Protein AF-A0A1M6QLM3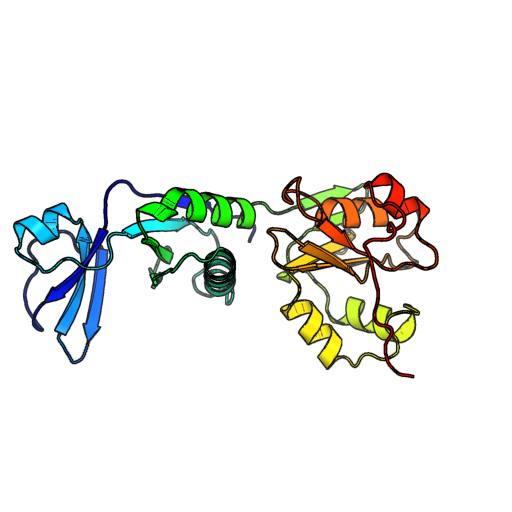-F1 (afdb_monomer)

Secondary structure (DSSP, 8-state):
-TT-EEEEPSS-EEEEEE-TT----S--SEEEE-SS-EEEEEEHHHHHHTT---EEEEEEEEEE-SS-TT-TTHHHHHHHHHHHTT---EEEE-SS-EEEEEEGGGHHHHHHHHHHHH---EEEETTEEEE--GGG--HHHHHHIIIII-TTTTT--HHHHHHHHHH-SEEEEEEETTT--EEEEEEEEE-SSSEEEEEEEEE-GGGTTSSHHHHHHHHHHTT--TT-EEE---SS-HHHHGGGT-----TT----PPP-

InterPro domains:
  IPR000182 GNAT domain [PF13508] (177-248)
  IPR000182 GNAT domain [PS51186] (128-260)
  IPR016181 Acyl-CoA N-acyltransferase [SSF55729] (138-250)
  IPR018717 Domain of unknown function DUF2241 [PF10000] (2-58)
  IPR027795 CASTOR, ACT domain [PF13840] (70-115)
  IPR045865 ACT-like domain [SSF55021] (2-53)
  IPR045865 ACT-like domain [SSF55021] (59-118)

Mean predicted aligned error: 8.31 Å

Solvent-accessible surface area (backbone atoms only — not comparable to full-atom values): 15342 Å² total; per-residue (Å²): 110,91,48,49,44,74,42,82,49,88,68,52,30,21,41,30,73,42,60,74,91,63,86,71,100,57,78,67,78,46,74,48,85,51,97,91,22,27,39,35,29,28,42,47,70,52,33,58,74,70,70,44,70,72,37,71,61,12,24,43,31,37,40,46,47,89,69,64,100,76,64,89,52,58,66,62,51,51,53,50,53,35,47,71,70,74,40,67,71,51,76,45,86,46,98,82,39,39,35,35,36,29,49,43,93,45,41,69,59,50,51,51,54,48,53,56,69,27,61,69,52,71,47,80,57,86,71,27,35,36,35,44,58,68,90,71,59,57,64,62,64,54,44,53,42,30,57,71,72,38,87,92,28,59,90,55,52,68,68,53,52,56,49,50,62,73,63,34,63,42,45,23,37,28,24,35,66,88,78,63,48,77,42,28,37,28,36,29,42,47,72,83,63,51,42,35,38,53,42,78,71,48,59,41,82,96,52,57,92,72,55,53,70,58,55,36,52,49,54,67,55,57,94,55,53,93,78,40,45,77,45,73,82,76,94,82,52,63,79,63,44,45,77,74,72,52,70,83,80,58,95,87,65,83,82,85,76,81,87,129

Foldseek 3Di:
DQAFDKDWDDAWKFKFFDAPPDDQPFDFPDWDQDPVGIITIHGPVSCVVVVTDTHQTWIKIKGQDPDAPPPPDPVVVLCVLCVLVVWDWDWDDDRRIIMITTRHVCSVVSNVSSVLVNDWPWDDQPQKIKTFDLVLDDLVVLCCCLCPPDPNRVVDDSVRSVVCSVQFPTKMFMAGPVPRHTFWIWTWHDSLAAEIETDSGDGHPVCPPSCVSLVRVCNRCPPGDPNHDYDYDDDPCPVSVVVVVDDPDDPVDDDDDDDD

Radius of gyration: 22.9 Å; Cα contacts (8 Å, |Δi|>4): 435; chains: 1; bounding box: 46×42×68 Å

Organism: Pseudonocardia thermophila (NCBI:txid1848)

Nearest PDB structures (foldseek):
  1zvp-assembly1_A  TM=9.077E-01  e=5.912E-11  Vibrio cholerae
  1zvp-assembly2_B  TM=8.893E-01  e=3.736E-11  Vibrio cholerae
  1zvp-assembly2_C  TM=8.903E-01  e=7.023E-11  Vibrio cholerae
  1zvp-assembly1_D  TM=9.129E-01  e=3.306E-10  Vibrio cholerae
  6k5m-assembly1_A  TM=7.987E-01  e=1.152E-07  Oryza sativa Japonica Group

pLDDT: mean 90.02, std 10.74, range [45.59, 98.62]

Sequence (260 aa):
MRDLQPCLHDGVHVFATVPPGTTVDAPVIASVEEAEGRTVVLREEDARRLGLAAQYPSARITLQATTALTDVGILARVTTALARAGISVNPVAGVHHDHLFVPHAQAGDAMRVLTALSRRYLVRHGDYEVDDDPGRVDHDVVWDFLSTEAYWGRTRTRADVEAQLRGAWRVVGAYRRDTGAMVGFARAVGDGVNFAYLADVFVLPSARGAGLGKALVAGILDGSPVHMRWTLFTDDAHGLYRRFGFVEPDHTAMVRPPHS

Structure (mmCIF, N/CA/C/O backbone):
data_AF-A0A1M6QLM3-F1
#
_entry.id   AF-A0A1M6QLM3-F1
#
loop_
_atom_site.group_PDB
_atom_site.id
_atom_site.type_symbol
_atom_site.label_atom_id
_atom_site.label_alt_id
_atom_site.label_comp_id
_atom_site.label_asym_id
_atom_site.label_entity_id
_atom_site.label_seq_id
_atom_site.pdbx_PDB_ins_code
_atom_site.Cartn_x
_atom_site.Cartn_y
_atom_site.Cartn_z
_atom_site.occupancy
_atom_site.B_iso_or_equiv
_atom_site.auth_seq_id
_atom_site.auth_comp_id
_atom_site.auth_asym_id
_atom_site.auth_atom_id
_atom_site.pdbx_PDB_model_num
ATOM 1 N N . MET A 1 1 ? 5.595 -7.832 4.056 1.00 49.00 1 MET A N 1
ATOM 2 C CA . MET A 1 1 ? 4.135 -7.985 3.802 1.00 49.00 1 MET A CA 1
ATOM 3 C C . MET A 1 1 ? 3.726 -9.412 3.396 1.00 49.00 1 MET A C 1
ATOM 5 O O . MET A 1 1 ? 2.652 -9.592 2.846 1.00 49.00 1 MET A O 1
ATOM 9 N N . ARG A 1 2 ? 4.544 -10.449 3.635 1.00 47.66 2 ARG A N 1
ATOM 10 C CA . ARG A 1 2 ? 4.211 -11.815 3.187 1.00 47.66 2 ARG A CA 1
ATOM 11 C C . ARG A 1 2 ? 3.036 -12.443 3.958 1.00 47.66 2 ARG A C 1
ATOM 13 O O . ARG A 1 2 ? 2.442 -13.372 3.435 1.00 47.66 2 ARG A O 1
ATOM 20 N N . ASP A 1 3 ? 2.656 -11.874 5.109 1.00 56.53 3 ASP A N 1
ATOM 21 C CA . ASP A 1 3 ? 1.811 -12.570 6.087 1.00 56.53 3 ASP A CA 1
ATOM 22 C C . ASP A 1 3 ? 0.811 -11.662 6.831 1.00 56.53 3 ASP A C 1
ATOM 24 O O . ASP A 1 3 ? 0.506 -11.923 7.987 1.00 56.53 3 ASP A O 1
ATOM 28 N N . LEU A 1 4 ? 0.317 -10.567 6.230 1.00 71.25 4 LEU A N 1
ATOM 29 C CA . LEU A 1 4 ? -0.734 -9.768 6.884 1.00 71.25 4 LEU A CA 1
ATOM 30 C C . LEU A 1 4 ? -2.062 -10.538 6.828 1.00 71.25 4 LEU A C 1
ATOM 32 O O . LEU A 1 4 ? -2.729 -10.538 5.800 1.00 71.25 4 LEU A O 1
ATOM 36 N N . GLN A 1 5 ? -2.468 -11.180 7.916 1.00 81.81 5 GLN A N 1
ATOM 37 C CA . GLN A 1 5 ? -3.751 -11.877 7.999 1.00 81.81 5 GLN A CA 1
ATOM 38 C C . GLN A 1 5 ? -4.718 -11.054 8.858 1.00 81.81 5 GLN A C 1
ATOM 40 O O . GLN A 1 5 ? -4.637 -11.087 10.089 1.00 81.81 5 GLN A O 1
ATOM 45 N N . PRO A 1 6 ? -5.611 -10.255 8.241 1.00 90.31 6 PRO A N 1
ATOM 46 C CA . PRO A 1 6 ? -6.641 -9.566 8.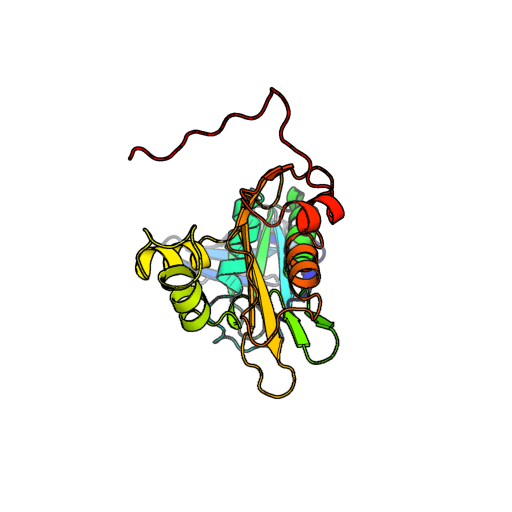997 1.00 90.31 6 PRO A CA 1
ATOM 47 C C . PRO A 1 6 ? -7.660 -10.588 9.512 1.00 90.31 6 PRO A C 1
ATOM 49 O O . PRO A 1 6 ? -8.163 -11.418 8.757 1.00 90.31 6 PRO A O 1
ATOM 52 N N . CYS A 1 7 ? -7.987 -10.509 10.797 1.00 93.75 7 CYS A N 1
ATOM 53 C CA . CYS A 1 7 ? -9.001 -11.335 11.440 1.00 93.75 7 CYS A CA 1
ATOM 54 C C . CYS A 1 7 ? -10.080 -10.431 12.038 1.00 93.75 7 CYS A C 1
ATOM 56 O O . CYS A 1 7 ? -9.804 -9.652 12.955 1.00 93.75 7 CYS A O 1
ATOM 58 N N . LEU A 1 8 ? -11.294 -10.510 11.491 1.00 96.06 8 LEU A N 1
ATOM 59 C CA . LEU A 1 8 ? -12.458 -9.797 12.007 1.00 96.06 8 LEU A CA 1
ATOM 60 C C . LEU A 1 8 ? -12.995 -10.529 13.239 1.00 96.06 8 LEU A C 1
ATOM 62 O O . LEU A 1 8 ? -13.248 -11.730 13.184 1.00 96.06 8 LEU A O 1
ATOM 66 N N . HIS A 1 9 ? -13.180 -9.800 14.335 1.00 96.00 9 HIS A N 1
ATOM 67 C CA . HIS A 1 9 ? -13.784 -10.335 15.552 1.00 96.00 9 HIS A CA 1
ATOM 68 C C . HIS A 1 9 ? -15.281 -10.063 15.585 1.00 96.00 9 HIS A C 1
ATOM 70 O O . HIS A 1 9 ? -15.725 -8.979 15.203 1.00 96.00 9 HIS A O 1
ATOM 76 N N . ASP A 1 10 ? -16.030 -11.019 16.127 1.00 94.44 10 ASP A N 1
ATOM 77 C CA . ASP A 1 10 ? -17.467 -10.881 16.330 1.00 94.44 10 ASP A CA 1
ATOM 78 C C . ASP A 1 10 ? -17.813 -9.822 17.386 1.00 94.44 10 ASP A C 1
ATOM 80 O O . ASP A 1 10 ? -17.098 -9.617 18.376 1.00 94.44 10 ASP A O 1
ATOM 84 N N . GLY A 1 11 ? -18.978 -9.203 17.193 1.00 94.00 11 GLY A N 1
ATOM 85 C CA . GLY A 1 11 ? -19.559 -8.225 18.106 1.00 94.00 11 GLY A CA 1
ATOM 86 C C . GLY A 1 11 ? -19.163 -6.774 17.822 1.00 94.00 11 GLY A C 1
ATOM 87 O O . GLY A 1 11 ? -18.311 -6.465 16.987 1.00 94.00 11 GLY A O 1
ATOM 88 N N . VAL A 1 12 ? -19.830 -5.869 18.537 1.00 97.94 12 VAL A N 1
ATOM 89 C CA . VAL A 1 12 ? -19.611 -4.422 18.455 1.00 97.94 12 VAL A CA 1
ATOM 90 C C . VAL A 1 12 ? -18.760 -3.981 19.636 1.00 97.94 12 VAL A C 1
ATOM 92 O O . VAL A 1 12 ? -19.059 -4.305 20.788 1.00 97.94 12 VAL A O 1
ATOM 95 N N . HIS A 1 13 ? -17.718 -3.217 19.343 1.00 98.44 13 HIS A N 1
ATOM 96 C CA . HIS A 1 13 ? -16.862 -2.575 20.328 1.00 98.44 13 HIS A CA 1
ATOM 97 C C . HIS A 1 13 ? -17.121 -1.076 20.338 1.00 98.44 13 HIS A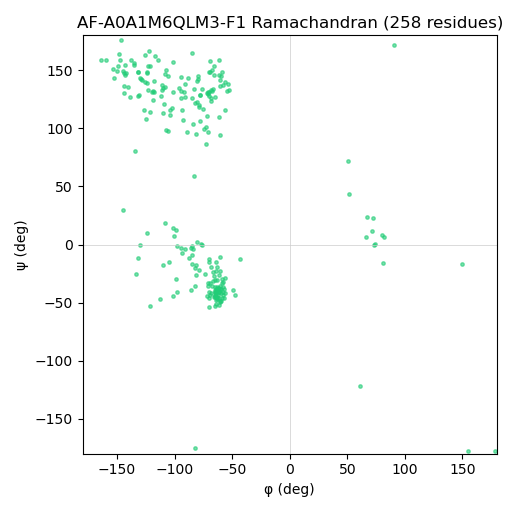 C 1
ATOM 99 O O . HIS A 1 13 ? -17.428 -0.484 19.305 1.00 98.44 13 HIS A O 1
ATOM 105 N N . VAL A 1 14 ? -16.999 -0.459 21.502 1.00 98.38 14 VAL A N 1
ATOM 106 C CA . VAL A 1 14 ? -17.256 0.968 21.695 1.00 98.38 14 VAL A CA 1
ATOM 107 C C . VAL A 1 14 ? -16.151 1.582 22.532 1.00 98.38 14 VAL A C 1
ATOM 109 O O . VAL A 1 14 ? -15.501 0.898 23.324 1.00 98.38 14 VAL A O 1
ATOM 112 N N . PHE A 1 15 ? -15.968 2.881 22.349 1.00 98.31 15 PHE A N 1
ATOM 113 C CA . PHE A 1 15 ? -15.099 3.715 23.161 1.00 98.31 15 PHE A CA 1
ATOM 114 C C . PHE A 1 15 ? -15.958 4.386 24.233 1.00 98.31 15 PHE A C 1
ATOM 116 O O . PHE A 1 15 ? -17.047 4.879 23.941 1.00 98.31 15 PHE A O 1
ATOM 123 N N . ALA A 1 16 ? -15.489 4.393 25.473 1.00 97.06 16 ALA A N 1
ATOM 124 C CA . ALA A 1 16 ? -16.135 5.092 26.575 1.00 97.06 16 ALA A CA 1
ATOM 125 C C . ALA A 1 16 ? -15.080 5.699 27.500 1.00 97.06 16 ALA A C 1
ATOM 127 O O . ALA A 1 16 ? -13.967 5.188 27.590 1.00 97.06 16 ALA A O 1
ATOM 128 N N . THR A 1 17 ? -15.442 6.756 28.220 1.00 96.88 17 THR A N 1
ATOM 129 C CA . THR A 1 17 ? -14.555 7.408 29.191 1.00 96.88 17 THR A CA 1
ATOM 130 C C . THR A 1 17 ? -15.032 7.100 30.605 1.00 96.88 17 THR A C 1
ATOM 132 O O . THR A 1 17 ? -16.227 7.184 30.896 1.00 96.88 17 THR A O 1
ATOM 135 N N . VAL A 1 18 ? -14.099 6.757 31.491 1.00 96.12 18 VAL A N 1
ATOM 136 C CA . VAL A 1 18 ? -14.341 6.592 32.930 1.00 96.12 18 VAL A CA 1
ATOM 137 C C . VAL A 1 18 ? -13.437 7.533 33.731 1.00 96.12 18 VAL A C 1
ATOM 139 O O . VAL A 1 18 ? -12.351 7.874 33.259 1.00 96.12 18 VAL A O 1
ATOM 142 N N . PRO A 1 19 ? -13.828 7.952 34.947 1.00 94.25 19 PRO A N 1
ATOM 143 C CA . PRO A 1 19 ? -12.949 8.750 35.794 1.00 94.25 19 PRO A CA 1
ATOM 144 C C . PRO A 1 19 ? -11.625 8.020 36.095 1.00 94.25 19 PRO A C 1
ATOM 146 O O . PRO A 1 19 ? -11.630 6.785 36.212 1.00 94.25 19 PRO A O 1
ATOM 149 N N . PRO A 1 20 ? -10.505 8.741 36.276 1.00 89.50 20 PRO A N 1
ATOM 150 C CA . PRO A 1 20 ? -9.217 8.137 36.614 1.00 89.50 20 PRO A CA 1
ATOM 151 C C . PRO A 1 20 ? -9.305 7.228 37.847 1.00 89.50 20 PRO A C 1
ATOM 153 O O . PRO A 1 20 ? -9.982 7.548 38.823 1.00 89.50 20 PRO A O 1
ATOM 156 N N . GLY A 1 21 ? -8.639 6.072 37.800 1.00 85.31 21 GLY A N 1
ATOM 157 C CA . GLY A 1 21 ? -8.641 5.094 38.898 1.00 85.31 21 GLY A CA 1
ATOM 158 C C . GLY A 1 21 ? -9.941 4.294 39.074 1.00 85.31 21 GLY A C 1
ATOM 159 O O . GLY A 1 21 ? -9.997 3.426 39.942 1.00 85.31 21 GLY A O 1
ATOM 160 N N . THR A 1 22 ? -10.973 4.530 38.255 1.00 91.38 22 THR A N 1
ATOM 161 C CA . THR A 1 22 ? -12.227 3.759 38.311 1.00 91.38 22 THR A CA 1
ATOM 162 C C . THR A 1 22 ? -11.997 2.324 37.858 1.00 91.38 22 THR A C 1
ATOM 164 O O . THR A 1 22 ? -11.539 2.098 36.741 1.00 91.38 22 THR A O 1
ATOM 167 N N . THR A 1 23 ? -12.368 1.333 38.665 1.00 92.06 23 THR A N 1
ATOM 168 C CA . THR A 1 23 ? -12.369 -0.074 38.235 1.00 92.06 23 THR A CA 1
ATOM 169 C C . THR A 1 23 ? -13.499 -0.325 37.234 1.00 92.06 23 THR A C 1
ATOM 171 O O . THR A 1 23 ? -14.641 0.048 37.482 1.00 92.06 23 THR A O 1
ATOM 174 N N . VAL A 1 24 ? -13.190 -0.973 36.107 1.00 94.81 24 VAL A N 1
ATOM 175 C CA . VAL A 1 24 ? -14.180 -1.361 35.090 1.00 94.81 24 VAL A CA 1
ATOM 176 C C . VAL A 1 24 ? -14.441 -2.857 35.223 1.00 94.81 24 VAL A C 1
ATOM 178 O O . VAL A 1 24 ? -13.556 -3.659 34.940 1.00 94.81 24 VAL A O 1
ATOM 181 N N . ASP A 1 25 ? -15.645 -3.225 35.666 1.00 95.38 25 ASP A N 1
ATOM 182 C CA . ASP A 1 25 ? -16.071 -4.623 35.850 1.00 95.38 25 ASP A CA 1
ATOM 183 C C . ASP A 1 25 ? -16.573 -5.243 34.530 1.00 95.38 25 ASP A C 1
ATOM 185 O O . ASP A 1 25 ? -17.741 -5.603 34.340 1.00 95.38 25 ASP A O 1
ATOM 189 N N . ALA A 1 26 ? -15.673 -5.255 33.548 1.00 95.31 26 ALA A N 1
ATOM 190 C CA . ALA A 1 26 ? -15.866 -5.861 32.241 1.00 95.31 26 ALA A CA 1
ATOM 191 C C . ALA A 1 26 ? -14.511 -6.128 31.566 1.00 95.31 26 ALA A C 1
ATOM 193 O O . ALA A 1 26 ? -13.520 -5.464 31.885 1.00 95.31 26 ALA A O 1
ATOM 194 N N . PRO A 1 27 ? -14.453 -7.045 30.586 1.00 96.19 27 PRO A N 1
ATOM 195 C CA . PRO A 1 27 ? -13.272 -7.210 29.750 1.00 96.19 27 PRO A CA 1
ATOM 196 C C . PRO A 1 27 ? -12.960 -5.925 28.966 1.00 96.19 27 PRO A C 1
ATOM 198 O O . PRO A 1 27 ? -13.665 -5.555 28.026 1.00 96.19 27 PRO A O 1
ATOM 201 N N . VAL A 1 28 ? -11.871 -5.254 29.340 1.00 96.25 28 VAL A N 1
ATOM 202 C CA . VAL A 1 28 ? -11.328 -4.108 28.602 1.00 96.25 28 VAL A CA 1
ATOM 203 C C . VAL A 1 28 ? -10.311 -4.616 27.586 1.00 96.25 28 VAL A C 1
ATOM 205 O O . VAL A 1 28 ? -9.381 -5.342 27.927 1.00 96.25 28 VAL A O 1
ATOM 208 N N . ILE A 1 29 ? -10.493 -4.236 26.326 1.00 95.56 29 ILE A N 1
ATOM 209 C CA . ILE A 1 29 ? -9.629 -4.643 25.211 1.00 95.56 29 ILE A CA 1
ATOM 210 C C . ILE A 1 29 ? -8.427 -3.715 25.091 1.00 95.56 29 ILE A C 1
ATOM 212 O O . ILE A 1 29 ? -7.327 -4.166 24.790 1.00 95.56 29 ILE A O 1
ATOM 216 N N . ALA A 1 30 ? -8.653 -2.423 25.303 1.00 95.94 30 ALA A N 1
ATOM 217 C CA . ALA A 1 30 ? -7.626 -1.397 25.291 1.00 95.94 30 ALA A CA 1
ATOM 218 C C . ALA A 1 30 ? -8.025 -0.272 26.244 1.00 95.94 30 ALA A C 1
ATOM 220 O O . ALA A 1 30 ? -9.214 0.004 26.417 1.00 95.94 30 ALA A O 1
ATOM 221 N N . SER A 1 31 ? -7.038 0.392 26.835 1.00 95.38 31 SER A N 1
ATOM 222 C CA . SER A 1 31 ? -7.257 1.583 27.649 1.00 95.38 31 SER A CA 1
ATOM 223 C C . SER A 1 31 ? -6.140 2.590 27.448 1.00 95.38 31 SER A C 1
ATOM 225 O O . SER A 1 31 ? -4.983 2.200 27.296 1.00 95.38 31 SER A O 1
ATOM 227 N N . VAL A 1 32 ? -6.487 3.870 27.508 1.00 94.88 32 VAL A N 1
ATOM 228 C CA . VAL A 1 32 ? -5.545 4.989 27.454 1.00 94.88 32 VAL A CA 1
ATOM 229 C C . VAL A 1 32 ? -5.880 5.932 28.603 1.00 94.88 32 VAL A C 1
ATOM 231 O O . VAL A 1 32 ? -7.042 6.285 28.793 1.00 94.88 32 VAL A O 1
ATOM 234 N N . GLU A 1 33 ? -4.873 6.294 29.394 1.00 94.94 33 GLU A N 1
ATOM 235 C CA . GLU A 1 33 ? -5.011 7.327 30.422 1.00 94.94 33 GLU A CA 1
ATOM 236 C C . GLU A 1 33 ? -4.855 8.699 29.760 1.00 94.94 33 GLU A C 1
ATOM 238 O O . GLU A 1 33 ? -3.825 8.975 29.140 1.00 94.94 33 GLU A O 1
ATOM 243 N N . GLU A 1 34 ? -5.868 9.550 29.888 1.00 91.81 34 GLU A N 1
ATOM 244 C CA . GLU A 1 34 ? -5.903 10.907 29.340 1.00 91.81 34 GLU A CA 1
ATOM 245 C C . GLU A 1 34 ? -6.136 11.917 30.475 1.00 91.81 34 GLU A C 1
ATOM 247 O O . GLU A 1 34 ? -6.476 11.550 31.604 1.00 91.81 34 GLU A O 1
ATOM 252 N N . ALA A 1 35 ? -5.931 13.209 30.207 1.00 90.31 35 ALA A N 1
ATOM 253 C CA . ALA A 1 35 ? -6.088 14.245 31.231 1.00 90.31 35 ALA A CA 1
ATOM 254 C C . ALA A 1 35 ? -7.553 14.385 31.690 1.00 90.31 35 ALA A C 1
ATOM 256 O O . ALA A 1 35 ? -7.829 14.715 32.843 1.00 90.31 35 ALA A O 1
ATOM 257 N N . GLU A 1 36 ? -8.486 14.116 30.782 1.00 90.00 36 GLU A N 1
ATOM 258 C CA . GLU A 1 36 ? -9.931 14.212 30.951 1.00 90.00 36 GLU A CA 1
ATOM 259 C C . GLU A 1 36 ? -10.530 12.972 31.634 1.00 90.00 36 GLU A C 1
ATOM 261 O O . GLU A 1 36 ? -11.634 13.028 32.180 1.00 90.00 36 GLU A O 1
ATOM 266 N N . GLY A 1 37 ? -9.813 11.849 31.610 1.00 93.31 37 GLY A N 1
ATOM 267 C CA . GLY A 1 37 ? -10.269 10.566 32.122 1.00 93.31 37 GLY A CA 1
ATOM 268 C C . GLY A 1 37 ? -9.564 9.400 31.443 1.00 93.31 37 GLY A C 1
ATOM 269 O O . GLY A 1 37 ? -8.701 9.570 30.590 1.00 93.31 37 GLY A O 1
ATOM 270 N N . ARG A 1 38 ? -9.945 8.184 31.816 1.00 96.44 38 ARG A N 1
ATOM 271 C CA . ARG A 1 38 ? -9.442 6.976 31.174 1.00 96.44 38 ARG A CA 1
ATOM 272 C C . ARG A 1 38 ? -10.391 6.548 30.070 1.00 96.44 38 ARG A C 1
ATOM 274 O O . ARG A 1 38 ? -11.525 6.155 30.355 1.00 96.44 38 ARG A O 1
ATOM 281 N N . THR A 1 39 ? -9.927 6.563 28.829 1.00 96.88 39 THR A N 1
ATOM 282 C CA . THR A 1 39 ? -10.654 5.942 27.722 1.00 96.88 39 THR A CA 1
ATOM 283 C C . THR A 1 39 ? -10.486 4.430 27.787 1.00 96.88 39 THR A C 1
ATOM 285 O O . THR A 1 39 ? -9.385 3.914 27.975 1.00 96.88 39 THR A O 1
ATOM 288 N N . VAL A 1 40 ? -11.591 3.706 27.636 1.00 97.44 40 VAL A N 1
ATOM 289 C CA . VAL A 1 40 ? -11.650 2.246 27.583 1.00 97.44 40 VAL A CA 1
ATOM 290 C C . VAL A 1 40 ? -12.369 1.797 26.319 1.00 97.44 40 VAL A C 1
ATOM 292 O O . VAL A 1 40 ? -13.381 2.370 25.915 1.00 97.44 40 VAL A O 1
ATOM 295 N N . VAL A 1 41 ? -11.845 0.738 25.711 1.00 98.06 41 VAL A N 1
ATOM 296 C CA . VAL A 1 41 ? -12.470 0.037 24.593 1.00 98.06 41 VAL A CA 1
ATOM 297 C C . VAL A 1 41 ? -12.959 -1.309 25.095 1.00 98.06 41 VAL A C 1
ATOM 299 O O . VAL A 1 41 ? -12.176 -2.121 25.587 1.00 98.06 41 VAL A O 1
ATOM 302 N N . LEU A 1 42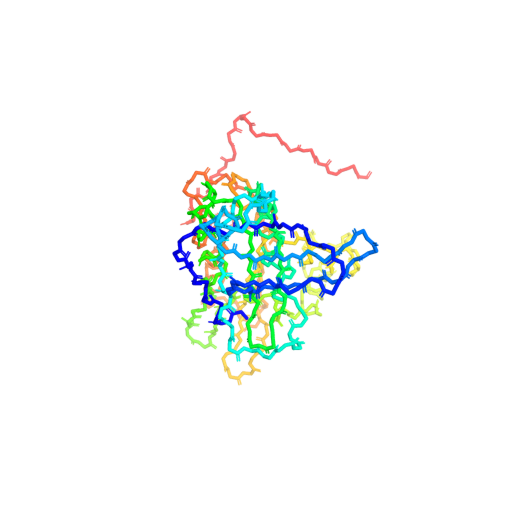 ? -14.257 -1.546 24.979 1.00 98.00 42 LEU A N 1
ATOM 303 C CA . LEU A 1 42 ? -14.935 -2.745 25.466 1.00 98.00 42 LEU A CA 1
ATOM 304 C C . LEU A 1 42 ? -16.099 -3.094 24.540 1.00 98.00 42 LEU A C 1
ATOM 306 O O . LEU A 1 42 ? -16.382 -2.368 23.583 1.00 98.00 42 LEU A O 1
ATOM 310 N N . ARG A 1 43 ? -16.776 -4.216 24.790 1.00 97.94 43 ARG A N 1
ATOM 311 C CA . ARG A 1 43 ? -17.978 -4.546 24.024 1.00 97.94 43 ARG A CA 1
ATOM 312 C C . ARG A 1 43 ? -19.126 -3.606 24.365 1.00 97.94 43 ARG A C 1
ATOM 314 O O . ARG A 1 43 ? -19.285 -3.167 25.502 1.00 97.94 43 ARG A O 1
ATOM 321 N N . GLU A 1 44 ? -19.974 -3.348 23.378 1.00 97.88 44 GLU A N 1
ATOM 322 C CA . GLU A 1 44 ? -21.151 -2.495 23.545 1.00 97.88 44 GLU A CA 1
ATOM 323 C C . GLU A 1 44 ? -22.127 -3.040 24.605 1.00 97.88 44 GLU A C 1
ATOM 325 O O . GLU A 1 44 ? -22.738 -2.269 25.342 1.00 97.88 44 GLU A O 1
ATOM 330 N N . GLU A 1 45 ? -22.264 -4.364 24.710 1.00 97.25 45 GLU A N 1
ATOM 331 C CA . GLU A 1 45 ? -23.095 -5.014 25.734 1.00 97.25 45 GLU A CA 1
ATOM 332 C C . GLU A 1 45 ? -22.593 -4.734 27.160 1.00 97.25 45 GLU A C 1
ATOM 334 O O . GLU A 1 45 ? -23.388 -4.460 28.061 1.00 97.25 45 GLU A O 1
ATOM 339 N N . ASP A 1 46 ? -21.272 -4.718 27.349 1.00 97.56 46 ASP A N 1
ATOM 340 C CA . ASP A 1 46 ? -20.637 -4.423 28.630 1.00 97.56 46 ASP A CA 1
ATOM 341 C C . ASP A 1 46 ? -20.762 -2.939 28.983 1.00 97.56 46 ASP A C 1
ATOM 343 O O . ASP A 1 46 ? -21.131 -2.601 30.107 1.00 97.56 46 ASP A O 1
ATOM 347 N N . ALA A 1 47 ? -20.530 -2.047 28.014 1.00 97.12 47 ALA A N 1
ATOM 348 C CA . ALA A 1 47 ? -20.720 -0.611 28.205 1.00 97.12 47 ALA A CA 1
ATOM 349 C C . ALA A 1 47 ? -22.164 -0.286 28.614 1.00 97.12 47 ALA A C 1
ATOM 351 O O . ALA A 1 47 ? -22.382 0.471 29.560 1.00 97.12 47 ALA A O 1
ATOM 352 N N . ARG A 1 48 ? -23.150 -0.923 27.964 1.00 96.81 48 ARG A N 1
ATOM 353 C CA . ARG A 1 48 ? -24.568 -0.799 28.326 1.00 96.81 48 ARG A CA 1
ATOM 354 C C . ARG A 1 48 ? -24.852 -1.300 29.740 1.00 96.81 48 ARG A C 1
ATOM 356 O O . ARG A 1 48 ? -25.529 -0.601 30.488 1.00 96.81 48 ARG A O 1
ATOM 363 N N . ARG A 1 49 ? -24.323 -2.468 30.130 1.00 97.19 49 ARG A N 1
ATOM 364 C CA . ARG A 1 49 ? -24.484 -3.016 31.491 1.00 97.19 49 ARG A CA 1
ATOM 365 C C . ARG A 1 49 ? -23.917 -2.079 32.559 1.00 97.19 49 ARG A C 1
ATOM 367 O O . ARG A 1 49 ? -24.510 -1.945 33.624 1.00 97.19 49 ARG A O 1
ATOM 374 N N . LEU A 1 50 ? -22.789 -1.439 32.266 1.00 96.19 50 LEU A N 1
ATOM 375 C CA . LEU A 1 50 ? -22.096 -0.529 33.177 1.00 96.19 50 LEU A CA 1
ATOM 376 C C . LEU A 1 50 ? -22.635 0.914 33.140 1.00 96.19 50 LEU A C 1
ATOM 378 O O . LEU A 1 50 ? -22.139 1.760 33.879 1.00 96.19 50 LEU A O 1
ATOM 382 N N . GLY A 1 51 ? -23.629 1.214 32.295 1.00 96.31 51 GLY A N 1
ATOM 383 C CA . GLY A 1 51 ? -24.181 2.566 32.151 1.00 96.31 51 GLY A CA 1
ATOM 384 C C . GLY A 1 51 ? -23.198 3.577 31.549 1.00 96.31 51 GLY A C 1
ATOM 385 O O . GLY A 1 51 ? -23.335 4.777 31.777 1.00 96.31 51 GLY A O 1
ATOM 386 N N . LEU A 1 52 ? -22.196 3.105 30.803 1.00 95.88 52 LEU A N 1
ATOM 387 C CA . LEU A 1 52 ? -21.192 3.954 30.170 1.00 95.88 52 LEU A CA 1
ATOM 388 C C . LEU A 1 52 ? -21.729 4.558 28.869 1.00 95.88 52 LEU A C 1
ATOM 390 O O . LEU A 1 52 ? -22.392 3.885 28.077 1.00 95.88 52 LEU A O 1
ATOM 394 N N . ALA A 1 53 ? -21.392 5.824 28.620 1.00 94.31 53 ALA A N 1
ATOM 395 C CA . ALA A 1 53 ? -21.717 6.498 27.369 1.00 94.31 53 ALA A CA 1
ATOM 396 C C . ALA A 1 53 ? -20.865 5.925 26.224 1.00 94.31 53 ALA A C 1
ATOM 398 O O . ALA A 1 53 ? -19.710 6.310 26.034 1.00 94.31 53 ALA A O 1
ATOM 399 N N . ALA A 1 54 ? -21.443 4.980 25.483 1.00 94.00 54 ALA A N 1
ATOM 400 C CA . ALA A 1 54 ? -20.808 4.334 24.347 1.00 94.00 54 ALA A CA 1
ATOM 401 C C . ALA A 1 54 ? -20.676 5.293 23.157 1.00 94.00 54 ALA A C 1
ATOM 403 O O . ALA A 1 54 ? -21.649 5.903 22.712 1.00 94.00 54 ALA A O 1
ATOM 404 N N . GLN A 1 55 ? -19.469 5.381 22.612 1.00 95.81 55 GLN A N 1
ATOM 405 C CA . GLN A 1 55 ? -19.140 6.158 21.427 1.00 95.81 55 GLN A CA 1
ATOM 406 C C . GLN A 1 55 ? -18.516 5.251 20.369 1.00 95.81 55 GLN A C 1
ATOM 408 O O . GLN A 1 55 ? -17.907 4.228 20.685 1.00 95.81 55 GLN A O 1
ATOM 413 N N . TYR A 1 56 ? -18.658 5.653 19.106 1.00 96.50 56 TYR A N 1
ATOM 414 C CA . TYR A 1 56 ? -18.016 5.009 17.958 1.00 96.50 56 TYR A CA 1
ATOM 415 C C . TYR A 1 56 ? -18.225 3.475 17.900 1.00 96.50 56 TYR A C 1
ATOM 417 O O . TYR A 1 56 ? -17.289 2.707 18.140 1.00 96.50 56 TYR A O 1
ATOM 425 N N . PRO A 1 57 ? -19.446 2.998 17.572 1.00 97.62 57 PRO A N 1
ATOM 426 C CA . PRO A 1 57 ? -19.702 1.578 17.341 1.00 97.62 57 PRO A CA 1
ATOM 427 C C . PRO A 1 57 ? -18.772 1.034 16.256 1.00 97.62 57 PRO A C 1
ATOM 429 O O . PRO A 1 57 ? -18.824 1.444 15.091 1.00 97.62 57 PRO A O 1
ATOM 432 N N . SER A 1 58 ? -17.905 0.108 16.642 1.00 98.31 58 SER A N 1
ATOM 433 C CA . SER A 1 58 ? -16.766 -0.316 15.842 1.00 98.31 58 SER A CA 1
ATOM 434 C C . SER A 1 58 ? -16.650 -1.829 15.746 1.00 98.31 58 SER A C 1
ATOM 436 O O . SER A 1 58 ? -17.013 -2.580 16.653 1.00 98.31 58 SER A O 1
ATOM 438 N N . ALA A 1 59 ? -16.138 -2.287 14.610 1.00 98.31 59 ALA A N 1
ATOM 439 C CA . ALA A 1 59 ? -15.660 -3.646 14.445 1.00 98.31 59 ALA A CA 1
ATOM 440 C C . ALA A 1 59 ? -14.171 -3.700 14.793 1.00 98.31 59 ALA A C 1
ATOM 442 O O . ALA A 1 59 ? -13.406 -2.818 14.396 1.00 98.31 59 ALA A O 1
ATOM 443 N N . ARG A 1 60 ? -13.764 -4.754 15.506 1.00 98.06 60 ARG A N 1
ATOM 444 C CA . ARG A 1 60 ? -12.358 -5.003 15.828 1.00 98.06 60 ARG A CA 1
ATOM 445 C C . ARG A 1 60 ? -11.757 -5.935 14.786 1.00 98.06 60 ARG A C 1
ATOM 447 O O . ARG A 1 60 ? -12.257 -7.040 14.593 1.00 98.06 60 ARG A O 1
ATOM 454 N N . ILE A 1 61 ? -10.649 -5.525 14.183 1.00 96.62 61 ILE A N 1
ATOM 455 C CA . ILE A 1 61 ? -9.859 -6.347 13.263 1.00 96.62 61 ILE A CA 1
ATOM 456 C C . ILE A 1 61 ? -8.460 -6.508 13.853 1.00 96.62 61 ILE A C 1
ATOM 458 O O . ILE A 1 61 ? -7.797 -5.517 14.138 1.00 96.62 61 ILE A O 1
ATOM 462 N N . THR A 1 62 ? -7.991 -7.738 14.042 1.00 93.50 62 THR A N 1
ATOM 463 C CA . THR A 1 62 ? -6.594 -7.995 14.424 1.00 93.50 62 THR A CA 1
ATOM 464 C C . THR A 1 62 ? -5.752 -8.198 13.179 1.00 93.50 62 THR A C 1
ATOM 466 O O . THR A 1 62 ? -6.113 -8.994 12.315 1.00 93.50 62 THR A O 1
ATOM 469 N N . LEU A 1 63 ? -4.618 -7.509 13.107 1.00 88.19 63 LEU A N 1
ATOM 470 C CA . LEU A 1 63 ? -3.595 -7.740 12.100 1.00 88.19 63 LEU A CA 1
ATOM 471 C C . LEU A 1 63 ? -2.628 -8.799 12.625 1.00 88.19 63 LEU A C 1
ATOM 473 O O . LEU A 1 63 ? -1.709 -8.501 13.387 1.00 88.19 63 LEU A O 1
ATOM 477 N N . GLN A 1 64 ? -2.841 -10.051 12.237 1.00 81.62 64 GLN A N 1
ATOM 478 C CA . GLN A 1 64 ? -1.882 -11.108 12.525 1.00 81.62 64 GLN A CA 1
ATOM 479 C C . GLN A 1 64 ? -0.743 -10.959 11.518 1.00 81.62 64 GLN A C 1
ATOM 481 O O . GLN A 1 64 ? -0.937 -11.211 10.334 1.00 81.62 64 GLN A O 1
ATOM 486 N N . ALA A 1 65 ? 0.413 -10.477 11.964 1.00 65.00 65 ALA A N 1
ATOM 487 C CA . ALA A 1 65 ? 1.630 -10.410 11.165 1.00 65.00 65 ALA A CA 1
ATOM 488 C C . ALA A 1 65 ? 2.707 -11.283 11.818 1.00 65.00 65 ALA A C 1
ATOM 490 O O . ALA A 1 65 ? 2.825 -11.324 13.041 1.00 65.00 65 ALA A O 1
ATOM 491 N N . THR A 1 66 ? 3.484 -11.998 11.005 1.00 52.53 66 THR A N 1
ATOM 492 C CA . THR A 1 66 ? 4.569 -12.881 11.473 1.00 52.53 66 THR A CA 1
ATOM 493 C C . THR A 1 66 ? 5.883 -12.128 11.716 1.00 52.53 66 THR A C 1
ATOM 495 O O . THR A 1 66 ? 6.851 -12.724 12.181 1.00 52.53 66 THR A O 1
ATOM 498 N N . THR A 1 67 ? 5.946 -10.827 11.412 1.00 48.72 67 THR A N 1
ATOM 499 C CA . THR A 1 67 ? 7.153 -10.013 11.591 1.00 48.72 67 THR A CA 1
ATOM 500 C C . THR A 1 67 ? 7.034 -9.066 12.784 1.00 48.72 67 THR A C 1
ATOM 502 O O . THR A 1 67 ? 5.948 -8.618 13.145 1.00 48.72 67 THR A O 1
ATOM 505 N N . ALA A 1 68 ? 8.167 -8.855 13.457 1.00 48.53 68 ALA A N 1
ATOM 506 C CA . ALA A 1 68 ? 8.263 -8.218 14.766 1.00 48.53 68 ALA A CA 1
ATOM 507 C C . ALA A 1 68 ? 7.747 -6.766 14.783 1.00 48.53 68 ALA A C 1
ATOM 509 O O . ALA A 1 68 ? 7.777 -6.076 13.766 1.00 48.53 68 ALA A O 1
ATOM 510 N N . LEU A 1 69 ? 7.397 -6.288 15.986 1.00 45.66 69 LEU A N 1
ATOM 511 C CA . LEU A 1 69 ? 7.027 -4.906 16.364 1.00 45.66 69 LEU A CA 1
ATOM 512 C C . LEU A 1 69 ? 7.909 -3.779 15.770 1.00 45.66 69 LEU A C 1
ATOM 514 O O . LEU A 1 69 ? 7.572 -2.605 15.883 1.00 45.66 69 LEU A O 1
ATOM 518 N N . THR A 1 70 ? 9.055 -4.119 15.181 1.00 45.59 70 THR A N 1
ATOM 519 C CA . THR A 1 70 ? 10.065 -3.216 14.622 1.00 45.59 70 THR A CA 1
ATOM 520 C C . THR A 1 70 ? 9.979 -3.022 13.105 1.00 45.59 70 THR A C 1
ATOM 522 O O . THR A 1 70 ? 10.770 -2.248 12.570 1.00 45.59 70 THR A O 1
ATOM 525 N N . ASP A 1 71 ? 9.056 -3.678 12.392 1.00 53.44 71 ASP A N 1
ATOM 526 C CA . ASP A 1 71 ? 8.837 -3.415 10.961 1.00 53.44 71 ASP A CA 1
ATOM 527 C C . ASP A 1 71 ? 8.126 -2.065 10.769 1.00 53.44 71 ASP A C 1
ATOM 529 O O . ASP A 1 71 ? 6.898 -1.957 10.677 1.00 53.44 71 ASP A O 1
ATOM 533 N N . VAL A 1 72 ? 8.932 -1.006 10.715 1.00 51.22 72 VAL A N 1
ATOM 534 C CA . VAL A 1 72 ? 8.507 0.374 10.474 1.00 51.22 72 VAL A CA 1
ATOM 535 C C . VAL A 1 72 ? 7.825 0.459 9.100 1.00 51.22 72 VAL A C 1
ATOM 537 O O . VAL A 1 72 ? 8.480 0.602 8.073 1.00 51.22 72 VAL A O 1
ATOM 540 N N . GLY A 1 73 ? 6.493 0.352 9.060 1.00 65.31 73 GLY A N 1
ATOM 541 C CA . GLY A 1 73 ? 5.714 0.661 7.854 1.00 65.31 73 GLY A CA 1
ATOM 542 C C . GLY A 1 73 ? 4.416 -0.116 7.637 1.00 65.31 73 GLY A C 1
ATOM 543 O O . GLY A 1 73 ? 3.588 0.343 6.851 1.00 65.31 73 GLY A O 1
ATOM 544 N N . ILE A 1 74 ? 4.178 -1.252 8.307 1.00 74.12 74 ILE A N 1
ATOM 545 C CA . ILE A 1 74 ? 2.950 -2.043 8.070 1.00 74.12 74 ILE A CA 1
ATOM 546 C C . ILE A 1 74 ? 1.708 -1.259 8.494 1.00 74.12 74 ILE A C 1
ATOM 548 O O . ILE A 1 74 ? 0.814 -1.054 7.671 1.00 74.12 74 ILE A O 1
ATOM 552 N N . LEU A 1 75 ? 1.680 -0.763 9.734 1.00 81.44 75 LEU A N 1
ATOM 553 C CA . LEU A 1 75 ? 0.539 -0.012 10.252 1.00 81.44 75 LEU A CA 1
ATOM 554 C C . LEU A 1 75 ? 0.264 1.246 9.418 1.00 81.44 75 LEU A C 1
ATOM 556 O O . LEU A 1 75 ? -0.882 1.499 9.068 1.00 81.44 75 LEU A O 1
ATOM 560 N N . ALA A 1 76 ? 1.308 1.973 9.008 1.00 80.12 76 ALA A N 1
ATOM 561 C CA . ALA A 1 76 ? 1.176 3.150 8.147 1.00 80.12 76 ALA A CA 1
ATOM 562 C C . ALA A 1 76 ? 0.559 2.817 6.776 1.00 80.12 76 ALA A C 1
ATOM 564 O O . ALA A 1 76 ? -0.281 3.560 6.268 1.00 80.12 76 ALA A O 1
ATOM 565 N N . ARG A 1 77 ? 0.940 1.686 6.170 1.00 76.62 77 ARG A N 1
ATOM 566 C CA . ARG A 1 77 ? 0.369 1.230 4.891 1.00 76.62 77 ARG A CA 1
ATOM 567 C C . ARG A 1 77 ? -1.086 0.805 5.044 1.00 76.62 77 ARG A C 1
ATOM 569 O O . ARG A 1 77 ? -1.906 1.152 4.198 1.00 76.62 77 ARG A O 1
ATOM 576 N N . VAL A 1 78 ? -1.405 0.100 6.126 1.00 86.38 78 VAL A N 1
ATOM 577 C CA . VAL A 1 78 ? -2.770 -0.311 6.473 1.00 86.38 78 VAL A CA 1
ATOM 578 C C . VAL A 1 78 ? -3.664 0.910 6.685 1.00 86.38 78 VAL A C 1
ATOM 580 O O . VAL A 1 78 ? -4.708 1.014 6.041 1.00 86.38 78 VAL A O 1
ATOM 583 N N . THR A 1 79 ? -3.257 1.859 7.529 1.00 88.62 79 THR A N 1
ATOM 584 C CA . THR A 1 79 ? -4.054 3.062 7.803 1.00 88.62 79 THR A CA 1
ATOM 585 C C . THR A 1 79 ? -4.201 3.933 6.560 1.00 88.62 79 THR A C 1
ATOM 587 O O . THR A 1 79 ? -5.298 4.411 6.289 1.00 88.62 79 THR A O 1
ATOM 590 N N . THR A 1 80 ? -3.152 4.064 5.740 1.00 83.50 80 THR A N 1
ATOM 591 C CA . THR A 1 80 ? -3.226 4.773 4.451 1.00 83.50 80 THR A CA 1
ATOM 592 C C . THR A 1 80 ? -4.207 4.103 3.489 1.00 83.50 80 THR A C 1
ATOM 594 O O . THR A 1 80 ? -4.992 4.792 2.839 1.00 83.50 80 THR A O 1
ATOM 597 N N . ALA A 1 81 ? -4.187 2.771 3.386 1.00 83.75 81 ALA A N 1
ATOM 598 C CA . ALA A 1 81 ? -5.096 2.032 2.513 1.00 83.75 81 ALA A CA 1
ATOM 599 C C . ALA A 1 81 ? -6.562 2.199 2.945 1.00 83.75 81 ALA A C 1
ATOM 601 O O . ALA A 1 81 ? -7.418 2.476 2.107 1.00 83.75 81 ALA A O 1
ATOM 602 N N . LEU A 1 82 ? -6.844 2.104 4.248 1.00 90.81 82 LEU A N 1
ATOM 603 C CA . LEU A 1 82 ? -8.184 2.333 4.797 1.00 90.81 82 LEU A CA 1
ATOM 604 C C . LEU A 1 82 ? -8.640 3.787 4.609 1.00 90.81 82 LEU A C 1
ATOM 606 O O . LEU A 1 82 ? -9.757 4.021 4.151 1.00 90.81 82 LEU A O 1
ATOM 610 N N . ALA A 1 83 ? -7.763 4.763 4.857 1.00 89.94 83 ALA A N 1
ATOM 611 C CA . ALA A 1 83 ? -8.070 6.177 4.659 1.00 89.94 83 ALA A CA 1
ATOM 612 C C . ALA A 1 83 ? -8.395 6.504 3.191 1.00 89.94 83 ALA A C 1
ATOM 614 O O . ALA A 1 83 ? -9.353 7.226 2.923 1.00 89.94 83 ALA A O 1
ATOM 615 N N . ARG A 1 84 ? -7.655 5.931 2.229 1.00 83.44 84 ARG A N 1
ATOM 616 C CA . ARG A 1 84 ? -7.949 6.066 0.787 1.00 83.44 84 ARG A CA 1
ATOM 617 C C . ARG A 1 84 ? -9.298 5.464 0.399 1.00 83.44 84 ARG A C 1
ATOM 619 O O . ARG A 1 84 ? -9.942 5.972 -0.510 1.00 83.44 84 ARG A O 1
ATOM 626 N N . ALA A 1 85 ? -9.739 4.430 1.110 1.00 84.25 85 ALA A N 1
ATOM 627 C CA . ALA A 1 85 ? -11.071 3.854 0.957 1.00 84.25 85 ALA A CA 1
ATOM 628 C C . ALA A 1 85 ? -12.172 4.642 1.700 1.00 84.25 85 ALA A C 1
ATOM 630 O O . ALA A 1 85 ? -13.325 4.220 1.696 1.00 84.25 85 ALA A O 1
ATOM 631 N N . GLY A 1 86 ? -11.845 5.768 2.351 1.00 91.88 86 GLY A N 1
ATOM 632 C CA . GLY A 1 86 ? -12.801 6.558 3.133 1.00 91.88 86 GLY A CA 1
ATOM 633 C C . GLY A 1 86 ? -13.219 5.895 4.450 1.00 91.88 86 GLY A C 1
ATOM 634 O O . GLY A 1 86 ? -14.288 6.196 4.982 1.00 91.88 86 GLY A O 1
ATOM 635 N N . ILE A 1 87 ? -12.398 4.981 4.972 1.00 96.25 87 ILE A N 1
ATOM 636 C CA . ILE A 1 87 ? -12.664 4.232 6.201 1.00 96.25 87 ILE A CA 1
ATOM 637 C C . ILE A 1 87 ? -11.812 4.824 7.321 1.00 96.25 87 ILE A C 1
ATOM 639 O O . ILE A 1 87 ? -10.581 4.767 7.285 1.00 96.25 87 ILE A O 1
ATOM 643 N N . SER A 1 88 ? -12.473 5.392 8.332 1.00 95.75 88 SER A N 1
ATOM 644 C CA . SER A 1 88 ? -11.784 5.811 9.559 1.00 95.75 88 SER A CA 1
ATOM 645 C C . SER A 1 88 ? -11.241 4.593 10.305 1.00 95.75 88 SER A C 1
ATOM 647 O O . SER A 1 88 ? -11.839 3.518 10.284 1.00 95.75 88 SER A O 1
ATOM 649 N N . VAL A 1 89 ? -10.096 4.752 10.961 1.00 96.38 89 VAL A N 1
ATOM 650 C CA . VAL A 1 89 ? -9.465 3.668 11.708 1.00 96.38 89 VAL A CA 1
ATOM 651 C C . VAL A 1 89 ? -8.802 4.214 12.961 1.00 96.38 89 VAL A C 1
ATOM 653 O O . VAL A 1 89 ? -8.034 5.170 12.894 1.00 96.38 89 VAL A O 1
ATOM 656 N N . ASN A 1 90 ? -9.084 3.577 14.093 1.00 96.12 90 ASN A N 1
ATOM 657 C CA . ASN A 1 90 ? -8.411 3.810 15.364 1.00 96.12 90 ASN A CA 1
ATOM 658 C C . ASN A 1 90 ? -7.509 2.599 15.650 1.00 96.12 90 ASN A C 1
ATOM 660 O O . ASN A 1 90 ? -8.018 1.546 16.050 1.00 96.12 90 ASN A O 1
ATOM 664 N N . PRO A 1 91 ? -6.199 2.684 15.366 1.00 93.50 91 PRO A N 1
ATOM 665 C CA . PRO A 1 91 ? -5.272 1.596 15.631 1.00 93.50 91 PRO A CA 1
ATOM 666 C C . PRO A 1 91 ? -4.859 1.557 17.107 1.00 93.50 91 PRO A C 1
ATOM 668 O O . PRO A 1 91 ? -4.628 2.587 17.734 1.00 93.50 91 PRO A O 1
ATOM 671 N N . VAL A 1 92 ? -4.708 0.350 17.640 1.00 91.94 92 VAL A N 1
ATOM 672 C CA . VAL A 1 92 ? -4.165 0.054 18.966 1.00 91.94 92 VAL A CA 1
ATOM 673 C C . VAL A 1 92 ? -3.039 -0.955 18.786 1.00 91.94 92 VAL A C 1
ATOM 675 O O . VAL A 1 92 ? -3.279 -2.082 18.350 1.00 91.94 92 VAL A O 1
ATOM 678 N N . ALA A 1 93 ? -1.818 -0.550 19.125 1.00 86.94 93 ALA A N 1
ATOM 679 C CA . ALA A 1 93 ? -0.659 -1.427 19.050 1.00 86.94 93 ALA A CA 1
ATOM 680 C C . ALA A 1 93 ? -0.626 -2.370 20.258 1.00 86.94 93 ALA A C 1
ATOM 682 O O . ALA A 1 93 ? -0.581 -1.925 21.407 1.00 86.94 93 ALA A O 1
ATOM 683 N N . GLY A 1 94 ? -0.665 -3.675 20.003 1.00 84.38 94 GLY A N 1
ATOM 684 C CA . GLY A 1 94 ? -0.453 -4.705 21.014 1.00 84.38 94 GLY A CA 1
ATOM 685 C C . GLY A 1 94 ? 0.958 -5.275 20.915 1.00 84.38 94 GLY A C 1
ATOM 686 O O . GLY A 1 94 ? 1.573 -5.250 19.857 1.00 84.38 94 GLY A O 1
ATOM 687 N N . VAL A 1 95 ? 1.465 -5.857 22.007 1.00 80.81 95 VAL A N 1
ATOM 688 C CA . VAL A 1 95 ? 2.798 -6.499 22.030 1.00 80.81 95 VAL A CA 1
ATOM 689 C C . VAL A 1 95 ? 2.918 -7.620 20.990 1.00 80.81 95 VAL A C 1
ATOM 691 O O . VAL A 1 95 ? 3.991 -7.865 20.449 1.00 80.81 95 VAL A O 1
ATOM 694 N N . HIS A 1 96 ? 1.818 -8.316 20.716 1.00 80.69 96 HIS A N 1
ATOM 695 C CA . HIS A 1 96 ? 1.806 -9.426 19.767 1.00 80.69 96 HIS A CA 1
ATOM 696 C C . HIS A 1 96 ? 1.238 -9.023 18.412 1.00 80.69 96 HIS A C 1
ATOM 698 O O . HIS A 1 96 ? 1.794 -9.394 17.381 1.00 80.69 96 HIS A O 1
ATOM 704 N N . HIS A 1 97 ? 0.132 -8.280 18.412 1.00 85.00 97 HIS A N 1
ATOM 705 C CA . HIS A 1 97 ? -0.588 -7.915 17.203 1.00 85.00 97 HIS A CA 1
ATOM 706 C C . HIS A 1 97 ? -1.180 -6.520 17.333 1.00 85.00 97 HIS A C 1
ATOM 708 O O . HIS A 1 97 ? -1.606 -6.116 18.416 1.00 85.00 97 HIS A O 1
ATOM 714 N N . ASP A 1 98 ? -1.279 -5.831 16.204 1.00 88.81 98 ASP A N 1
ATOM 715 C CA . ASP A 1 98 ? -2.035 -4.592 16.119 1.00 88.81 98 ASP A CA 1
ATOM 716 C C . ASP A 1 98 ? -3.531 -4.895 15.996 1.00 88.81 98 ASP A C 1
ATOM 718 O O . ASP A 1 98 ? -3.963 -5.855 15.346 1.00 88.81 98 ASP A O 1
ATOM 722 N N . HIS A 1 99 ? -4.339 -4.037 16.604 1.00 92.75 99 HIS A N 1
ATOM 723 C CA . HIS A 1 99 ? -5.790 -4.088 16.560 1.00 92.75 99 HIS A CA 1
ATOM 724 C C . HIS A 1 99 ? -6.314 -2.807 15.924 1.00 92.75 99 HIS A C 1
ATOM 726 O O . HIS A 1 99 ? -5.919 -1.709 16.295 1.00 92.75 99 HIS A O 1
ATOM 732 N N . LEU A 1 100 ? -7.220 -2.934 14.967 1.00 95.69 100 LEU A N 1
ATOM 733 C CA . LEU A 1 100 ? -7.868 -1.817 14.301 1.00 95.69 100 LEU A CA 1
ATOM 734 C C . LEU A 1 100 ? -9.328 -1.765 14.724 1.00 95.69 100 LEU A C 1
ATOM 736 O O . LEU A 1 100 ? -10.018 -2.786 14.685 1.00 95.69 100 LEU A O 1
ATOM 740 N N . PHE A 1 101 ? -9.805 -0.572 15.055 1.00 97.81 101 PHE A N 1
ATOM 741 C CA . PHE A 1 101 ? -11.221 -0.299 15.249 1.00 97.81 101 PHE A CA 1
ATOM 742 C C . PHE A 1 101 ? -11.713 0.591 14.112 1.00 97.81 101 PHE A C 1
ATOM 744 O O . PHE A 1 101 ? -11.293 1.741 13.987 1.00 97.81 101 PHE A O 1
ATOM 751 N N . VAL A 1 102 ? -12.582 0.034 13.273 1.00 98.31 102 VAL A N 1
ATOM 752 C CA . VAL A 1 102 ? -13.216 0.712 12.128 1.00 98.31 102 VAL A CA 1
ATOM 753 C C . VAL A 1 102 ? -14.721 0.822 12.376 1.00 98.31 102 VAL A C 1
ATOM 755 O O . VAL A 1 102 ? -15.240 0.018 13.158 1.00 98.31 102 VAL A O 1
ATOM 758 N N . PRO A 1 103 ? -15.465 1.744 11.732 1.00 98.38 103 PRO A N 1
ATOM 759 C CA . PRO A 1 103 ? -16.909 1.836 11.918 1.00 98.38 103 PRO A CA 1
ATOM 760 C C . PRO A 1 103 ? -17.570 0.488 11.640 1.00 98.38 103 PRO A C 1
ATOM 762 O O . PRO A 1 103 ? -17.289 -0.140 10.619 1.00 98.38 103 PRO A O 1
ATOM 765 N N . HIS A 1 104 ? -18.453 0.035 12.532 1.00 97.75 104 HIS A N 1
ATOM 766 C CA . HIS A 1 104 ? -19.022 -1.313 12.445 1.00 97.75 104 HIS A CA 1
ATOM 767 C C . HIS A 1 104 ? -19.722 -1.565 11.097 1.00 97.75 104 HIS A C 1
ATOM 769 O O . HIS A 1 104 ? -19.554 -2.622 10.493 1.00 97.75 104 HIS A O 1
ATOM 775 N N . ALA A 1 105 ? -20.412 -0.550 10.566 1.00 96.69 105 ALA A N 1
ATOM 776 C CA . ALA A 1 105 ? -21.069 -0.604 9.259 1.00 96.69 105 ALA A CA 1
ATOM 777 C C . ALA A 1 105 ? -20.099 -0.780 8.068 1.00 96.69 105 ALA A C 1
ATOM 779 O O . ALA A 1 105 ? -20.511 -1.267 7.020 1.00 96.69 105 ALA A O 1
ATOM 780 N N . GLN A 1 106 ? -18.822 -0.410 8.220 1.00 97.44 106 GLN A N 1
ATOM 781 C CA . GLN A 1 106 ? -17.782 -0.503 7.185 1.00 97.44 106 GLN A CA 1
ATOM 782 C C . GLN A 1 106 ? -16.862 -1.724 7.368 1.00 97.44 106 GLN A C 1
ATOM 784 O O . GLN A 1 106 ? -15.876 -1.867 6.645 1.00 97.44 106 GLN A O 1
ATOM 789 N N . ALA A 1 107 ? -17.155 -2.630 8.309 1.00 95.44 107 ALA A N 1
ATOM 790 C CA . ALA A 1 107 ? -16.288 -3.770 8.620 1.00 95.44 107 ALA A CA 1
ATOM 791 C C . ALA A 1 107 ? -15.990 -4.656 7.395 1.00 95.44 107 ALA A C 1
ATOM 793 O O . ALA A 1 107 ? -14.847 -5.060 7.179 1.00 95.44 107 ALA A O 1
ATOM 794 N N . GLY A 1 108 ? -17.003 -4.918 6.562 1.00 90.56 108 GLY A N 1
ATOM 795 C CA . GLY A 1 108 ? -16.841 -5.694 5.330 1.00 90.56 108 GLY A CA 1
ATOM 796 C C . GLY A 1 108 ? -15.932 -5.006 4.307 1.00 90.56 108 GLY A C 1
ATOM 797 O O . GLY A 1 108 ? -15.077 -5.656 3.705 1.00 90.56 108 GLY A O 1
ATOM 798 N N . ASP A 1 109 ? -16.066 -3.687 4.147 1.00 90.00 109 ASP A N 1
ATOM 799 C CA . ASP A 1 109 ? -15.213 -2.886 3.261 1.00 90.00 109 ASP A CA 1
ATOM 800 C C . ASP A 1 109 ? -13.766 -2.882 3.745 1.00 90.00 109 ASP A C 1
ATOM 802 O O . ASP A 1 109 ? -12.849 -3.144 2.964 1.00 90.00 109 ASP A O 1
ATOM 806 N N . ALA A 1 110 ? -13.566 -2.685 5.050 1.00 93.81 110 ALA A N 1
ATOM 807 C CA . ALA A 1 110 ? -12.250 -2.728 5.669 1.00 93.81 110 ALA A CA 1
ATOM 808 C C . ALA A 1 110 ? -11.577 -4.089 5.444 1.00 93.81 110 ALA A C 1
ATOM 810 O O . ALA A 1 110 ? -10.430 -4.144 5.004 1.00 93.81 110 ALA A O 1
ATOM 811 N N . MET A 1 111 ? -12.295 -5.197 5.654 1.00 92.50 111 MET A N 1
ATOM 812 C CA . MET A 1 111 ? -11.763 -6.540 5.406 1.00 92.50 111 MET A CA 1
ATOM 813 C C . MET A 1 111 ? -11.388 -6.768 3.940 1.00 92.50 111 MET A C 1
ATOM 815 O O . MET A 1 111 ? -10.360 -7.394 3.674 1.00 92.50 111 MET A O 1
ATOM 819 N N . ARG A 1 112 ? -12.158 -6.234 2.982 1.00 84.94 112 ARG A N 1
ATOM 820 C CA . ARG A 1 112 ? -11.802 -6.295 1.553 1.00 84.94 112 ARG A CA 1
ATOM 821 C C . ARG A 1 112 ? -10.509 -5.544 1.258 1.00 84.94 112 ARG A C 1
ATOM 823 O O . ARG A 1 112 ? -9.634 -6.107 0.604 1.00 84.94 112 ARG A O 1
ATOM 830 N N . VAL A 1 113 ? -10.361 -4.325 1.779 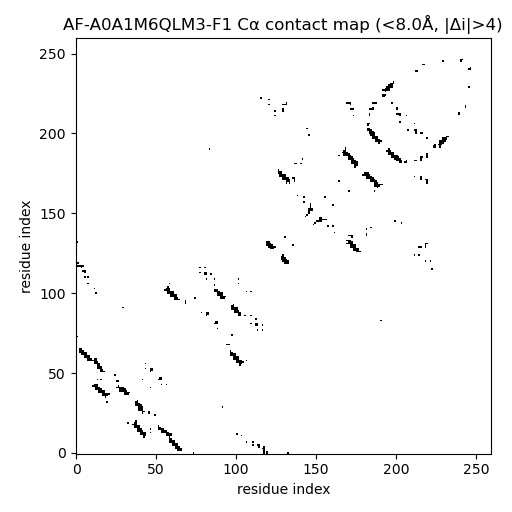1.00 85.06 113 VAL A N 1
ATOM 831 C CA . VAL A 1 113 ? -9.140 -3.516 1.621 1.00 85.06 113 VAL A CA 1
ATOM 832 C C . VAL A 1 113 ? -7.930 -4.234 2.217 1.00 85.06 113 VAL A C 1
ATOM 834 O O . VAL A 1 113 ? -6.906 -4.378 1.553 1.00 85.06 113 VAL A O 1
ATOM 837 N N . LEU A 1 114 ? -8.048 -4.737 3.446 1.00 87.19 114 LEU A N 1
ATOM 838 C CA . LEU A 1 114 ? -6.947 -5.405 4.142 1.00 87.19 114 LEU A CA 1
ATOM 839 C C . LEU A 1 114 ? -6.568 -6.741 3.489 1.00 87.19 114 LEU A C 1
ATOM 841 O O . LEU A 1 114 ? -5.387 -7.069 3.418 1.00 87.19 114 LEU A O 1
ATOM 845 N N . THR A 1 115 ? -7.545 -7.485 2.966 1.00 83.00 115 THR A N 1
ATOM 846 C CA . THR A 1 115 ? -7.295 -8.733 2.223 1.00 83.00 115 THR A CA 1
ATOM 847 C C . THR A 1 115 ? -6.660 -8.464 0.860 1.00 83.00 115 THR A C 1
ATOM 849 O O . THR A 1 115 ? -5.814 -9.227 0.405 1.00 83.00 115 THR A O 1
ATOM 852 N N . ALA A 1 116 ? -7.038 -7.377 0.185 1.00 75.94 116 ALA A N 1
ATOM 853 C CA . ALA A 1 116 ? -6.358 -6.962 -1.037 1.00 75.94 116 ALA A CA 1
ATOM 854 C C . ALA A 1 116 ? -4.905 -6.563 -0.741 1.00 75.94 116 ALA A C 1
ATOM 856 O O . ALA A 1 116 ? -4.001 -6.960 -1.466 1.00 75.94 116 ALA A O 1
ATOM 857 N N . LEU A 1 117 ? -4.672 -5.860 0.372 1.00 76.56 117 LEU A N 1
ATOM 858 C CA . LEU A 1 117 ? -3.332 -5.480 0.814 1.00 76.56 117 LEU A CA 1
ATOM 859 C C . LEU A 1 117 ? -2.469 -6.689 1.213 1.00 76.56 117 LEU A C 1
ATOM 861 O O . LEU A 1 117 ? -1.248 -6.613 1.120 1.00 76.56 117 LEU A O 1
ATOM 865 N N . SER A 1 118 ? -3.069 -7.794 1.659 1.00 71.81 118 SER A N 1
ATOM 866 C CA . SER A 1 118 ? -2.333 -9.009 2.022 1.00 71.81 118 SER A CA 1
ATOM 867 C C . SER A 1 118 ? -1.963 -9.897 0.835 1.00 71.81 118 SER A C 1
ATOM 869 O O . SER A 1 118 ? -1.064 -10.733 0.952 1.00 71.81 118 SER A O 1
ATOM 871 N N . ARG A 1 119 ? -2.608 -9.714 -0.322 1.00 72.88 119 ARG A N 1
ATOM 872 C CA . ARG A 1 119 ? -2.255 -10.423 -1.554 1.00 72.88 119 ARG A CA 1
ATOM 873 C C . ARG A 1 119 ? -0.967 -9.843 -2.128 1.00 72.88 119 ARG A C 1
ATOM 875 O O . ARG A 1 119 ? -0.981 -8.820 -2.797 1.00 72.88 119 ARG A O 1
ATOM 882 N N . ARG A 1 120 ? 0.148 -10.529 -1.874 1.00 76.31 120 ARG A N 1
ATOM 883 C CA . ARG A 1 120 ? 1.419 -10.290 -2.566 1.00 76.31 120 ARG A CA 1
ATOM 884 C C . ARG A 1 120 ? 1.372 -10.926 -3.952 1.00 76.31 120 ARG A C 1
ATOM 886 O O . ARG A 1 120 ? 1.123 -12.127 -4.069 1.00 76.31 120 ARG A O 1
ATOM 893 N N . TYR A 1 121 ? 1.697 -10.160 -4.980 1.00 83.00 121 TYR A N 1
ATOM 894 C CA . TYR A 1 121 ? 2.019 -10.700 -6.291 1.00 83.00 121 TYR A CA 1
ATOM 895 C C . TYR A 1 121 ? 3.474 -11.173 -6.280 1.00 83.00 121 TYR A C 1
ATOM 897 O O . TYR A 1 121 ? 4.387 -10.381 -6.477 1.00 83.00 121 TYR A O 1
ATOM 905 N N . LEU A 1 122 ? 3.696 -12.465 -6.013 1.00 88.31 122 LEU A N 1
ATOM 906 C CA . LEU A 1 122 ? 5.008 -13.110 -6.112 1.00 88.31 122 LEU A CA 1
ATOM 907 C C . LEU A 1 122 ? 4.926 -14.322 -7.038 1.00 88.31 122 LEU A C 1
ATOM 909 O O . LEU A 1 122 ? 4.385 -15.365 -6.670 1.00 88.31 122 LEU A O 1
ATOM 913 N N . VAL A 1 123 ? 5.504 -14.204 -8.229 1.00 90.69 123 VAL A N 1
ATOM 914 C CA . VAL A 1 123 ? 5.485 -15.265 -9.243 1.00 90.69 123 VAL A CA 1
ATOM 915 C C . VAL A 1 123 ? 6.881 -15.572 -9.758 1.00 90.69 123 VAL A C 1
ATOM 917 O O . VAL A 1 123 ? 7.710 -14.687 -9.963 1.00 90.69 123 VAL A O 1
ATOM 920 N N . ARG A 1 124 ? 7.141 -16.861 -9.989 1.00 94.19 124 ARG A N 1
ATOM 921 C CA . ARG A 1 124 ? 8.360 -17.328 -10.655 1.00 94.19 124 ARG A CA 1
ATOM 922 C C . ARG A 1 124 ? 8.180 -17.229 -12.165 1.00 94.19 124 ARG A C 1
ATOM 924 O O . ARG A 1 124 ? 7.174 -17.690 -12.698 1.00 94.19 124 ARG A O 1
ATOM 931 N N . HIS A 1 125 ? 9.182 -16.687 -12.844 1.00 93.25 125 HIS A N 1
ATOM 932 C CA . HIS A 1 125 ? 9.214 -16.498 -14.290 1.00 93.25 125 HIS A CA 1
ATOM 933 C C . HIS A 1 125 ? 10.577 -16.954 -14.826 1.00 93.25 125 HIS A C 1
ATOM 935 O 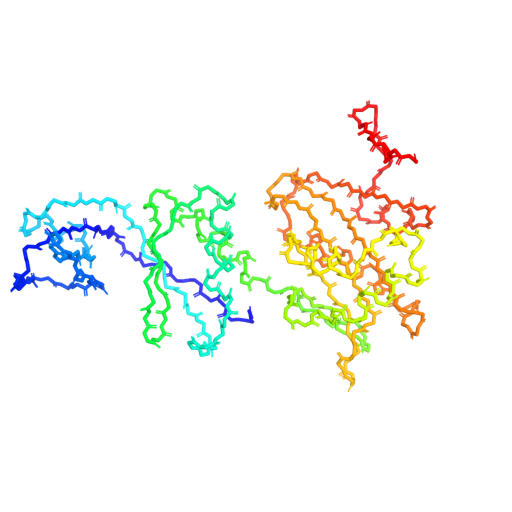O . HIS A 1 125 ? 11.489 -16.153 -15.024 1.00 93.25 125 HIS A O 1
ATOM 941 N N . GLY A 1 126 ? 10.741 -18.269 -15.000 1.00 94.25 126 GLY A N 1
ATOM 942 C CA . GLY A 1 126 ? 12.025 -18.873 -15.376 1.00 94.25 126 GLY A CA 1
ATOM 943 C C . GLY A 1 126 ? 13.120 -18.612 -14.333 1.00 94.25 126 GLY A C 1
ATOM 944 O O . GLY A 1 126 ? 12.962 -18.951 -13.155 1.00 94.25 126 GLY A O 1
ATOM 945 N N . ASP A 1 127 ? 14.210 -17.978 -14.768 1.00 96.75 127 ASP A N 1
ATOM 946 C CA . ASP A 1 127 ? 15.348 -17.578 -13.921 1.00 96.75 127 ASP A CA 1
ATOM 947 C C . ASP A 1 127 ? 15.073 -16.323 -13.081 1.00 96.75 127 ASP A C 1
ATOM 949 O O . ASP A 1 127 ? 15.920 -15.882 -12.300 1.00 96.75 127 ASP A O 1
ATOM 953 N N . TYR A 1 128 ? 13.872 -15.762 -13.207 1.00 98.00 128 TYR A N 1
ATOM 954 C CA . TYR A 1 128 ? 13.456 -14.553 -12.521 1.00 98.00 128 TYR A CA 1
ATOM 955 C C . TYR A 1 128 ? 12.286 -14.807 -11.573 1.00 98.00 128 TYR A C 1
ATOM 957 O O . TYR A 1 128 ? 11.566 -15.805 -11.653 1.00 98.00 128 TYR A O 1
ATOM 965 N N . GLU A 1 129 ? 12.088 -13.873 -10.662 1.00 97.19 129 GLU A N 1
ATOM 966 C CA . GLU A 1 129 ? 10.876 -13.716 -9.873 1.00 97.19 129 GLU A CA 1
ATOM 967 C C . GLU A 1 129 ? 10.338 -12.299 -10.070 1.00 97.19 129 GLU A C 1
ATOM 969 O O . GLU A 1 129 ? 11.107 -11.363 -10.281 1.00 97.19 129 GLU A O 1
ATOM 974 N N . VAL A 1 130 ? 9.021 -12.142 -10.023 1.00 97.50 130 VAL A N 1
ATOM 975 C CA . VAL A 1 130 ? 8.356 -10.839 -10.075 1.00 97.50 130 VAL A CA 1
ATOM 976 C C . VAL A 1 130 ? 7.593 -10.652 -8.778 1.00 97.50 130 VAL A C 1
ATOM 978 O O . VAL A 1 130 ? 6.894 -11.570 -8.353 1.00 97.50 130 VAL A O 1
ATOM 981 N N . ASP A 1 131 ? 7.777 -9.495 -8.153 1.00 93.00 131 ASP A N 1
ATOM 982 C CA . ASP A 1 131 ? 7.358 -9.211 -6.786 1.00 93.00 131 ASP A CA 1
ATOM 983 C C . ASP A 1 131 ? 6.804 -7.788 -6.669 1.00 93.00 131 ASP A C 1
ATOM 985 O O . ASP A 1 131 ? 7.412 -6.854 -7.193 1.00 93.00 131 ASP A O 1
ATOM 989 N N . ASP A 1 132 ? 5.684 -7.605 -5.977 1.00 91.81 132 ASP A N 1
ATOM 990 C CA . ASP A 1 132 ? 5.083 -6.291 -5.716 1.00 91.81 132 ASP A CA 1
ATOM 991 C C . ASP A 1 132 ? 5.402 -5.711 -4.328 1.00 91.81 132 ASP A C 1
ATOM 993 O O . ASP A 1 132 ? 4.800 -4.724 -3.906 1.00 91.81 132 ASP A O 1
ATOM 997 N N . ASP A 1 133 ? 6.366 -6.301 -3.617 1.00 86.69 133 ASP A N 1
ATOM 998 C CA . ASP A 1 133 ? 6.863 -5.805 -2.335 1.00 86.69 133 ASP A CA 1
ATOM 999 C C . ASP A 1 133 ? 7.699 -4.522 -2.505 1.00 86.69 133 ASP A C 1
ATOM 1001 O O . ASP A 1 133 ? 8.837 -4.592 -2.986 1.00 86.69 133 ASP A O 1
ATOM 1005 N N . PRO A 1 134 ? 7.208 -3.348 -2.054 1.00 85.81 134 PRO A N 1
ATOM 1006 C CA . PRO A 1 134 ? 7.943 -2.095 -2.200 1.00 85.81 134 PRO A CA 1
ATOM 1007 C C . PRO A 1 134 ? 9.286 -2.106 -1.465 1.00 85.81 134 PRO A C 1
ATOM 1009 O O . PRO A 1 134 ? 10.210 -1.417 -1.883 1.00 85.81 134 PRO A O 1
ATOM 1012 N N . GLY A 1 135 ? 9.419 -2.910 -0.401 1.00 86.25 135 GLY A N 1
ATOM 1013 C CA . GLY A 1 135 ? 10.663 -3.033 0.362 1.00 86.25 135 GLY A CA 1
ATOM 1014 C C . GLY A 1 135 ? 11.788 -3.745 -0.393 1.00 86.25 135 GLY A C 1
ATOM 1015 O O . GLY A 1 135 ? 12.933 -3.699 0.045 1.00 86.25 135 GLY A O 1
ATOM 1016 N N . ARG A 1 136 ? 11.484 -4.398 -1.523 1.00 91.69 136 ARG A N 1
ATOM 1017 C CA . ARG A 1 136 ? 12.486 -5.007 -2.409 1.00 91.69 136 ARG A CA 1
ATOM 1018 C C . ARG A 1 136 ? 12.932 -4.084 -3.537 1.00 91.69 136 ARG A C 1
ATOM 1020 O O . ARG A 1 136 ? 13.798 -4.476 -4.317 1.00 91.69 136 ARG A O 1
ATOM 1027 N N . VAL A 1 137 ? 12.300 -2.927 -3.719 1.00 95.69 137 VAL A N 1
ATOM 1028 C CA . VAL A 1 137 ? 12.647 -2.029 -4.823 1.00 95.69 137 VAL A CA 1
ATOM 1029 C C . VAL A 1 137 ? 14.033 -1.455 -4.567 1.00 95.69 137 VAL A C 1
ATOM 1031 O O . VAL A 1 137 ? 14.279 -0.839 -3.534 1.00 95.69 137 VAL A O 1
ATOM 1034 N N . ASP A 1 138 ? 14.934 -1.653 -5.522 1.00 97.19 138 ASP A N 1
ATOM 1035 C CA . ASP A 1 138 ? 16.260 -1.052 -5.493 1.00 97.19 138 ASP A CA 1
ATOM 1036 C C . ASP A 1 138 ? 16.171 0.370 -6.066 1.00 97.19 138 ASP A C 1
ATOM 1038 O O . ASP A 1 138 ? 16.013 0.572 -7.273 1.00 97.19 138 ASP A O 1
ATOM 1042 N N . HIS A 1 139 ? 16.205 1.367 -5.181 1.00 96.31 139 HIS A N 1
ATOM 1043 C CA . HIS A 1 139 ? 16.054 2.770 -5.565 1.00 96.31 139 HIS A CA 1
ATOM 1044 C C . HIS A 1 139 ? 17.206 3.259 -6.454 1.00 96.31 139 HIS A C 1
ATOM 1046 O O . HIS A 1 139 ? 16.972 4.124 -7.299 1.00 96.31 139 HIS A O 1
ATOM 1052 N N . ASP A 1 140 ? 18.413 2.705 -6.297 1.00 97.31 140 ASP A N 1
ATOM 1053 C CA . ASP A 1 140 ? 19.575 3.074 -7.106 1.00 97.31 140 ASP A CA 1
ATOM 1054 C C . ASP A 1 140 ? 19.396 2.581 -8.538 1.00 97.31 140 ASP A C 1
ATOM 1056 O O . ASP A 1 140 ? 19.508 3.368 -9.472 1.00 97.31 140 ASP A O 1
ATOM 1060 N N . VAL A 1 141 ? 18.968 1.330 -8.725 1.00 97.62 141 VAL A N 1
ATOM 1061 C CA . VAL A 1 141 ? 18.688 0.788 -10.066 1.00 97.62 141 VAL A CA 1
ATOM 1062 C C . VAL A 1 141 ? 17.565 1.556 -10.773 1.00 97.62 141 VAL A C 1
ATOM 1064 O O . VAL A 1 141 ? 17.659 1.812 -11.977 1.00 97.62 141 VAL A O 1
ATOM 1067 N N . VAL A 1 142 ? 16.496 1.938 -10.058 1.00 97.50 142 VAL A N 1
ATOM 1068 C CA . VAL A 1 142 ? 15.423 2.769 -10.641 1.00 97.50 142 VAL A CA 1
ATOM 1069 C C . VAL A 1 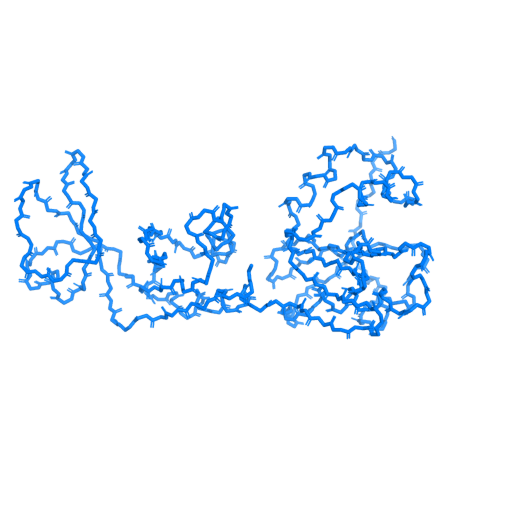142 ? 15.957 4.145 -11.036 1.00 97.50 142 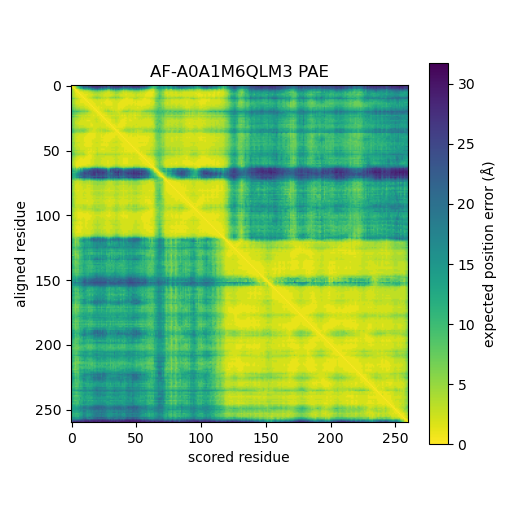VAL A C 1
ATOM 1071 O O . VAL A 1 142 ? 15.687 4.606 -12.147 1.00 97.50 142 VAL A O 1
ATOM 1074 N N . TRP A 1 143 ? 16.701 4.804 -10.146 1.00 96.50 143 TRP A N 1
ATOM 1075 C CA . TRP A 1 143 ? 17.280 6.120 -10.406 1.00 96.50 143 TRP A CA 1
ATOM 1076 C C . TRP A 1 143 ? 18.248 6.095 -11.590 1.00 96.50 143 TRP A C 1
ATOM 1078 O O . TRP A 1 143 ? 18.110 6.911 -12.505 1.00 96.50 143 TRP A O 1
ATOM 1088 N N . ASP A 1 144 ? 19.182 5.149 -11.608 1.00 95.31 144 ASP A N 1
ATOM 1089 C CA . ASP A 1 144 ? 20.199 5.029 -12.647 1.00 95.31 144 ASP A CA 1
ATOM 1090 C C . ASP A 1 144 ? 19.542 4.823 -14.010 1.00 95.31 144 ASP A C 1
ATOM 1092 O O . ASP A 1 144 ? 19.824 5.567 -14.950 1.00 95.31 144 ASP A O 1
ATOM 1096 N N . PHE A 1 145 ? 18.583 3.897 -14.117 1.00 95.31 145 PHE A N 1
ATOM 1097 C CA . PHE A 1 145 ? 17.885 3.664 -15.380 1.00 95.31 145 PHE A CA 1
ATOM 1098 C C . PHE A 1 145 ? 17.087 4.894 -15.838 1.00 95.31 145 PHE A C 1
ATOM 1100 O O . PHE A 1 145 ? 17.159 5.279 -17.007 1.00 95.31 145 PHE A O 1
ATOM 1107 N N . LEU A 1 146 ? 16.324 5.531 -14.942 1.00 94.19 146 LEU A N 1
ATOM 1108 C CA . LEU A 1 146 ? 15.481 6.672 -15.311 1.00 94.19 146 LEU A CA 1
ATOM 1109 C C . LEU A 1 146 ? 16.288 7.927 -15.665 1.00 94.19 146 LEU A C 1
ATOM 1111 O O . LEU A 1 146 ? 15.856 8.699 -16.521 1.00 94.19 146 LEU A O 1
ATOM 1115 N N . SER A 1 147 ? 17.440 8.135 -15.030 1.00 91.94 147 SER A N 1
ATOM 1116 C CA . SER A 1 147 ? 18.289 9.305 -15.269 1.00 91.94 147 SER A CA 1
ATOM 1117 C C . SER A 1 147 ? 19.186 9.164 -16.501 1.00 91.94 147 SER A C 1
ATOM 1119 O O . SER A 1 147 ? 19.530 10.176 -17.113 1.00 91.94 147 SER A O 1
ATOM 1121 N N . THR A 1 148 ? 19.533 7.935 -16.905 1.00 87.31 148 THR A N 1
ATOM 1122 C CA . THR A 1 148 ? 20.503 7.690 -17.988 1.00 87.31 148 THR A CA 1
ATOM 1123 C C . THR A 1 148 ? 19.891 7.063 -19.246 1.00 87.31 148 THR A C 1
ATOM 1125 O O . THR A 1 148 ? 20.122 7.553 -20.354 1.00 87.31 148 THR A O 1
ATOM 1128 N N . GLU A 1 149 ? 19.065 6.026 -19.099 1.00 85.38 149 GLU A N 1
ATOM 1129 C CA . GLU A 1 149 ? 18.581 5.190 -20.209 1.00 85.38 149 GLU A CA 1
ATOM 1130 C C . GLU A 1 149 ? 17.181 5.601 -20.691 1.00 85.38 149 GLU A C 1
ATOM 1132 O O . GLU A 1 149 ? 16.907 5.642 -21.893 1.00 85.38 149 GLU A O 1
ATOM 1137 N N . ALA A 1 150 ? 16.271 5.928 -19.770 1.00 83.56 150 ALA A N 1
ATOM 1138 C CA . ALA A 1 150 ? 14.878 6.215 -20.100 1.00 83.56 150 ALA A CA 1
ATOM 1139 C C . ALA A 1 150 ? 14.717 7.598 -20.744 1.00 83.56 150 ALA A C 1
ATOM 1141 O O . ALA A 1 150 ? 14.909 8.629 -20.096 1.00 83.56 150 ALA A O 1
ATOM 1142 N N . TYR A 1 151 ? 14.265 7.650 -22.001 1.00 77.06 151 TYR A N 1
ATOM 1143 C CA . TYR A 1 151 ? 14.014 8.927 -22.682 1.00 77.06 151 TYR A CA 1
ATOM 1144 C C . TYR A 1 151 ? 12.984 9.800 -21.935 1.00 77.06 151 TYR A C 1
ATOM 1146 O O . TYR A 1 151 ? 13.087 11.023 -21.945 1.00 77.06 151 TYR A O 1
ATOM 1154 N N . TRP A 1 152 ? 12.036 9.175 -21.225 1.00 78.69 152 TRP A N 1
ATOM 1155 C CA . TRP A 1 152 ? 10.963 9.836 -20.473 1.00 78.69 152 TRP A CA 1
ATOM 1156 C C . TRP A 1 152 ? 11.356 10.258 -19.043 1.00 78.69 152 TRP A C 1
ATOM 1158 O O . TRP A 1 152 ? 10.532 10.831 -18.324 1.00 78.69 152 TRP A O 1
ATOM 1168 N N . GLY A 1 153 ? 12.577 9.951 -18.586 1.00 71.00 153 GLY A N 1
ATOM 1169 C CA . GLY A 1 153 ? 13.033 10.183 -17.207 1.00 71.00 153 GLY A CA 1
ATOM 1170 C C . GLY A 1 153 ? 14.000 11.356 -17.005 1.00 71.00 153 GLY A C 1
ATOM 1171 O O . GLY A 1 153 ? 14.150 11.830 -15.881 1.00 71.00 153 GLY A O 1
ATOM 1172 N N . ARG A 1 154 ? 14.601 11.874 -18.082 1.00 76.94 154 ARG A N 1
ATOM 1173 C CA . ARG A 1 154 ? 15.817 12.717 -18.049 1.00 76.94 154 ARG A CA 1
ATOM 1174 C C . ARG A 1 154 ? 15.709 14.066 -17.336 1.00 76.94 154 ARG A C 1
ATOM 1176 O O . ARG A 1 154 ? 16.731 14.642 -16.987 1.00 76.94 154 ARG A O 1
ATOM 1183 N N . THR A 1 155 ? 14.505 14.593 -17.131 1.00 83.62 155 THR A N 1
ATOM 1184 C CA . THR A 1 155 ? 14.299 15.889 -16.461 1.00 83.62 155 THR A CA 1
ATOM 1185 C C . THR A 1 155 ? 14.118 15.770 -14.947 1.00 83.62 155 THR A C 1
ATOM 1187 O O . THR A 1 155 ? 13.974 16.787 -14.274 1.00 83.62 155 THR A O 1
ATOM 1190 N N . ARG A 1 156 ? 14.075 14.548 -14.403 1.00 90.12 156 ARG A N 1
ATOM 1191 C CA . ARG A 1 156 ? 13.795 14.293 -12.985 1.00 90.12 156 ARG A CA 1
ATOM 1192 C C . ARG A 1 156 ? 15.078 14.318 -12.170 1.00 90.12 156 ARG A C 1
ATOM 1194 O O . ARG A 1 156 ? 16.110 13.808 -12.601 1.00 90.12 156 ARG A O 1
ATOM 1201 N N . THR A 1 157 ? 14.995 14.838 -10.954 1.00 94.12 157 THR A N 1
ATOM 1202 C CA . THR A 1 157 ? 16.049 14.674 -9.951 1.00 94.12 157 THR A CA 1
ATOM 1203 C C . THR A 1 157 ? 15.886 13.351 -9.202 1.00 94.12 157 THR A C 1
ATOM 1205 O O . THR A 1 157 ? 14.818 12.731 -9.218 1.00 94.12 157 THR A O 1
ATOM 1208 N N . ARG A 1 158 ? 16.930 12.925 -8.481 1.00 95.00 158 ARG A N 1
ATOM 1209 C CA . ARG A 1 158 ? 16.846 11.743 -7.611 1.00 95.00 158 ARG A CA 1
ATOM 1210 C C . ARG A 1 158 ? 15.754 11.894 -6.552 1.00 95.00 158 ARG A C 1
ATOM 1212 O O . ARG A 1 158 ? 14.988 10.962 -6.320 1.00 95.00 158 ARG A O 1
ATOM 1219 N N . ALA A 1 159 ? 15.644 13.088 -5.970 1.00 95.00 159 ALA A N 1
ATOM 1220 C CA . ALA A 1 159 ? 14.613 13.400 -4.988 1.00 95.00 159 ALA A CA 1
ATOM 1221 C C . ALA A 1 159 ? 13.196 13.248 -5.572 1.00 95.00 159 ALA A C 1
ATOM 1223 O O . ALA A 1 159 ? 12.315 12.723 -4.888 1.00 95.00 159 ALA A O 1
ATOM 1224 N N . ASP A 1 160 ? 12.988 13.632 -6.839 1.00 94.62 160 ASP A N 1
ATOM 1225 C CA . ASP A 1 160 ? 11.707 13.439 -7.528 1.00 94.62 160 ASP A CA 1
ATOM 1226 C C . ASP A 1 160 ? 11.377 11.954 -7.689 1.00 94.62 160 ASP A C 1
ATOM 1228 O O . ASP A 1 160 ? 10.254 11.543 -7.402 1.00 94.62 160 ASP A O 1
ATOM 1232 N N . VAL A 1 161 ? 12.343 11.132 -8.112 1.00 95.00 161 VAL A N 1
ATOM 1233 C CA . VAL A 1 161 ? 12.143 9.682 -8.281 1.00 95.00 161 VAL A CA 1
ATOM 1234 C C . VAL A 1 161 ? 11.825 9.017 -6.943 1.00 95.00 161 VAL A C 1
ATOM 1236 O O . VAL A 1 161 ? 10.859 8.264 -6.845 1.00 95.00 161 VAL A O 1
ATOM 1239 N N . GLU A 1 162 ? 12.558 9.339 -5.880 1.00 93.19 162 GLU A N 1
ATOM 1240 C CA . GLU A 1 162 ? 12.279 8.801 -4.546 1.00 93.19 162 GLU A CA 1
ATOM 1241 C C . GLU A 1 162 ? 10.903 9.242 -4.021 1.00 93.19 162 GLU A C 1
ATOM 1243 O O . GLU A 1 162 ? 10.185 8.447 -3.409 1.00 93.19 162 GLU A O 1
ATOM 1248 N N . ALA A 1 163 ? 10.491 10.487 -4.284 1.00 91.19 163 ALA A N 1
ATOM 1249 C CA . ALA A 1 163 ? 9.145 10.955 -3.963 1.00 91.19 163 ALA A CA 1
ATOM 1250 C C . ALA A 1 163 ? 8.069 10.217 -4.777 1.00 91.19 163 ALA A C 1
ATOM 1252 O O . ALA A 1 163 ? 7.040 9.833 -4.220 1.00 91.19 163 ALA A O 1
ATOM 1253 N N . GLN A 1 164 ? 8.316 9.959 -6.064 1.00 93.50 164 GLN A N 1
ATOM 1254 C CA . GLN A 1 164 ? 7.429 9.182 -6.933 1.00 93.50 164 GLN A CA 1
ATOM 1255 C C . GLN A 1 164 ? 7.290 7.729 -6.471 1.00 93.50 164 GLN A C 1
ATOM 1257 O O . GLN A 1 164 ? 6.186 7.191 -6.534 1.00 93.50 164 GLN A O 1
ATOM 1262 N N . LEU A 1 165 ? 8.369 7.106 -5.989 1.00 92.62 165 LEU A N 1
ATOM 1263 C CA . LEU A 1 165 ? 8.340 5.759 -5.416 1.00 92.62 165 LEU A CA 1
ATOM 1264 C C . LEU A 1 165 ? 7.522 5.722 -4.121 1.00 92.62 165 LEU A C 1
ATOM 1266 O O . LEU A 1 165 ? 6.657 4.863 -3.977 1.00 92.62 165 LEU A O 1
ATOM 1270 N N . ARG A 1 166 ? 7.714 6.696 -3.218 1.00 85.94 166 ARG A N 1
ATOM 1271 C CA . ARG A 1 166 ? 6.904 6.817 -1.989 1.00 85.94 166 ARG A CA 1
ATOM 1272 C C . ARG A 1 166 ? 5.422 7.069 -2.277 1.00 85.94 166 ARG A C 1
ATOM 1274 O O . ARG A 1 166 ? 4.564 6.576 -1.553 1.00 85.94 166 ARG A O 1
ATOM 1281 N N . GLY A 1 167 ? 5.129 7.863 -3.305 1.00 85.44 167 GLY A N 1
ATOM 1282 C CA . GLY A 1 167 ? 3.769 8.225 -3.702 1.00 85.44 167 GLY A CA 1
ATOM 1283 C C . GLY A 1 167 ? 3.080 7.209 -4.614 1.00 85.44 167 GLY A C 1
ATOM 1284 O O . GLY A 1 167 ? 1.883 7.351 -4.869 1.00 85.44 167 GLY A O 1
ATOM 1285 N N . ALA A 1 168 ? 3.801 6.204 -5.119 1.00 91.12 168 ALA A N 1
ATOM 1286 C CA . ALA A 1 168 ? 3.236 5.196 -6.003 1.00 91.12 168 ALA A CA 1
ATOM 1287 C C . ALA A 1 168 ? 2.111 4.436 -5.291 1.00 91.12 168 ALA A C 1
ATOM 1289 O O . ALA A 1 168 ? 2.220 4.047 -4.128 1.00 91.12 168 ALA A O 1
ATOM 1290 N N . TRP A 1 169 ? 1.012 4.215 -6.007 1.00 87.31 169 TRP A N 1
ATOM 1291 C CA . TRP A 1 169 ? -0.047 3.346 -5.513 1.00 87.31 169 TRP A CA 1
ATOM 1292 C C . TRP A 1 169 ? 0.417 1.888 -5.512 1.00 87.31 169 TRP A C 1
ATOM 1294 O O . TRP A 1 169 ? 0.182 1.171 -4.540 1.00 87.31 169 TRP A O 1
ATOM 1304 N N . ARG A 1 170 ? 1.130 1.479 -6.567 1.00 90.00 170 ARG A N 1
ATOM 1305 C CA . ARG A 1 170 ? 1.713 0.144 -6.686 1.00 90.00 170 ARG A CA 1
ATOM 1306 C C . ARG A 1 170 ? 3.077 0.191 -7.353 1.00 90.00 170 ARG A C 1
ATOM 1308 O O . ARG A 1 170 ? 3.307 1.015 -8.235 1.00 90.00 170 ARG A O 1
ATOM 1315 N N . VAL A 1 171 ? 3.952 -0.722 -6.958 1.00 94.94 171 VAL A N 1
ATOM 1316 C CA . VAL A 1 171 ? 5.245 -0.980 -7.595 1.00 94.94 171 VAL A CA 1
ATOM 1317 C C . VAL A 1 171 ? 5.395 -2.478 -7.805 1.00 94.94 171 VAL A C 1
ATOM 1319 O O . VAL A 1 171 ? 4.857 -3.261 -7.028 1.00 94.94 171 VAL A O 1
ATOM 1322 N N . VAL A 1 172 ? 6.098 -2.869 -8.861 1.00 97.44 172 VAL A N 1
ATOM 1323 C CA . VAL A 1 172 ? 6.438 -4.263 -9.144 1.00 97.44 172 VAL A CA 1
ATOM 1324 C C . VAL A 1 172 ? 7.873 -4.307 -9.643 1.00 97.44 172 VAL A C 1
ATOM 1326 O O . VAL A 1 172 ? 8.224 -3.596 -10.584 1.00 97.44 172 VAL A O 1
ATOM 1329 N N . GLY A 1 173 ? 8.698 -5.140 -9.019 1.00 98.19 173 GLY A N 1
ATOM 1330 C CA . GLY A 1 173 ? 10.067 -5.417 -9.431 1.00 98.19 173 GLY A CA 1
ATOM 1331 C C . GLY A 1 173 ? 10.202 -6.811 -10.038 1.00 98.19 173 GLY A C 1
ATOM 1332 O O . GLY A 1 173 ? 9.486 -7.740 -9.670 1.00 98.19 173 GLY A O 1
ATOM 1333 N N . ALA A 1 174 ? 11.141 -6.966 -10.965 1.00 98.56 174 ALA A N 1
ATOM 1334 C CA . ALA A 1 174 ? 11.606 -8.256 -11.456 1.00 98.56 174 ALA A CA 1
ATOM 1335 C C . ALA A 1 174 ? 13.039 -8.483 -10.976 1.00 98.56 174 ALA A C 1
ATOM 1337 O O . ALA A 1 174 ? 13.884 -7.600 -11.123 1.00 98.56 174 ALA A O 1
ATOM 1338 N N . TYR A 1 175 ? 13.321 -9.668 -10.444 1.00 98.44 175 TYR A N 1
ATOM 1339 C CA . TYR A 1 175 ? 14.579 -9.994 -9.780 1.00 98.44 175 TYR A CA 1
ATOM 1340 C C . TYR A 1 175 ? 15.153 -11.293 -10.323 1.00 98.44 175 TYR A C 1
ATOM 1342 O O . TYR A 1 175 ? 14.421 -12.241 -10.609 1.00 98.44 175 TYR A O 1
ATOM 1350 N N . ARG A 1 176 ? 16.475 -11.357 -10.444 1.00 97.88 176 ARG A N 1
ATOM 1351 C CA . ARG A 1 176 ? 17.188 -12.607 -10.709 1.00 97.88 176 ARG A CA 1
ATOM 1352 C C . ARG A 1 176 ? 17.072 -13.539 -9.509 1.00 97.88 176 ARG A C 1
ATOM 1354 O O . ARG A 1 176 ? 17.342 -13.126 -8.387 1.00 97.88 176 ARG A O 1
ATOM 1361 N N . ARG A 1 177 ? 16.725 -14.805 -9.733 1.00 96.50 177 ARG A N 1
ATOM 1362 C CA . ARG A 1 177 ? 16.539 -15.771 -8.637 1.00 96.50 177 ARG A CA 1
ATOM 1363 C C . ARG A 1 177 ? 17.837 -16.239 -7.993 1.00 96.50 177 ARG A C 1
ATOM 1365 O O . ARG A 1 177 ? 17.808 -16.684 -6.853 1.00 96.50 177 ARG A O 1
ATOM 1372 N N . ASP A 1 178 ? 18.941 -16.199 -8.727 1.00 96.06 178 ASP A N 1
ATOM 1373 C CA . ASP A 1 178 ? 20.248 -16.644 -8.249 1.00 96.06 178 ASP A CA 1
ATOM 1374 C C . ASP A 1 178 ? 20.971 -15.575 -7.423 1.00 96.06 178 ASP A C 1
ATOM 1376 O O . ASP A 1 178 ? 21.629 -15.912 -6.443 1.00 96.06 178 ASP A O 1
ATOM 1380 N N . THR A 1 179 ? 20.828 -14.296 -7.781 1.00 96.44 179 THR A N 1
ATOM 1381 C CA . THR A 1 179 ? 21.515 -13.188 -7.095 1.00 96.44 179 THR A CA 1
ATOM 1382 C C . THR A 1 179 ? 20.598 -12.283 -6.278 1.00 96.44 179 THR A C 1
ATOM 1384 O O . THR A 1 179 ? 21.085 -11.508 -5.462 1.00 96.44 179 THR A O 1
ATOM 1387 N N . GLY A 1 180 ? 19.286 -12.319 -6.518 1.00 95.62 180 GLY A N 1
ATOM 1388 C CA . GLY A 1 180 ? 18.327 -11.359 -5.967 1.00 95.62 180 GLY A CA 1
ATOM 1389 C C . GLY A 1 180 ? 18.372 -9.974 -6.623 1.00 95.62 180 GLY A C 1
ATOM 1390 O O . GLY A 1 180 ? 17.591 -9.107 -6.239 1.00 95.62 180 GLY A O 1
ATOM 1391 N N . ALA A 1 181 ? 19.247 -9.749 -7.612 1.00 97.69 181 ALA A N 1
ATOM 1392 C CA . ALA A 1 181 ? 19.424 -8.442 -8.241 1.00 97.69 181 ALA A CA 1
ATOM 1393 C C . ALA A 1 181 ? 18.174 -8.013 -9.021 1.00 97.69 181 ALA A C 1
ATOM 1395 O O . ALA A 1 181 ? 17.637 -8.797 -9.814 1.00 97.69 181 ALA A O 1
ATOM 1396 N N . MET A 1 182 ? 17.742 -6.763 -8.837 1.00 98.50 182 MET A N 1
ATOM 1397 C CA . MET A 1 182 ? 16.626 -6.194 -9.589 1.00 98.50 182 MET A CA 1
ATOM 1398 C C . MET A 1 182 ? 17.043 -5.927 -11.040 1.00 98.50 182 MET A C 1
ATOM 1400 O O . MET A 1 182 ? 18.075 -5.321 -11.313 1.00 98.50 182 MET A O 1
ATOM 1404 N N . VAL A 1 183 ? 16.230 -6.391 -11.985 1.00 98.50 183 VAL A N 1
ATOM 1405 C CA . VAL A 1 183 ? 16.483 -6.304 -13.432 1.00 98.50 183 VAL A CA 1
ATOM 1406 C C . VAL A 1 183 ? 15.303 -5.749 -14.223 1.00 98.50 183 VAL A C 1
ATOM 1408 O O . VAL A 1 183 ? 15.377 -5.617 -15.443 1.00 98.50 183 VAL A O 1
ATOM 1411 N N . GLY A 1 184 ? 14.207 -5.412 -13.557 1.00 98.38 184 GLY A N 1
ATOM 1412 C CA . GLY A 1 184 ? 13.074 -4.739 -14.169 1.00 98.38 184 GLY A CA 1
ATOM 1413 C C . GLY A 1 184 ? 12.167 -4.134 -13.115 1.00 98.38 184 GLY A C 1
ATOM 1414 O O . GLY A 1 184 ? 12.203 -4.535 -11.952 1.00 98.38 184 GLY A O 1
ATOM 1415 N N . PHE A 1 185 ? 11.375 -3.157 -13.528 1.00 98.62 185 PHE A N 1
ATOM 1416 C CA . PHE A 1 185 ? 10.537 -2.377 -12.635 1.00 98.62 185 PHE A CA 1
ATOM 1417 C C . PHE A 1 185 ? 9.325 -1.827 -13.384 1.00 98.62 185 PHE A C 1
ATOM 1419 O O . PHE A 1 185 ? 9.380 -1.589 -14.591 1.00 98.62 185 PHE A O 1
ATOM 1426 N N . ALA A 1 186 ? 8.232 -1.630 -12.660 1.00 98.50 186 ALA A N 1
ATOM 1427 C CA . ALA A 1 186 ? 7.063 -0.885 -13.091 1.00 98.50 186 ALA A CA 1
ATOM 1428 C C . ALA A 1 186 ? 6.402 -0.234 -11.874 1.00 98.50 186 ALA A C 1
ATOM 1430 O O . ALA A 1 186 ? 6.473 -0.762 -10.760 1.00 98.50 186 ALA A O 1
ATOM 1431 N N . ARG A 1 187 ? 5.695 0.879 -12.083 1.00 97.44 187 ARG A N 1
ATOM 1432 C CA . ARG A 1 187 ? 4.847 1.475 -11.046 1.00 97.44 187 ARG A CA 1
ATOM 1433 C C . ARG A 1 187 ? 3.515 1.961 -11.595 1.00 97.44 187 ARG A C 1
ATOM 1435 O O . ARG A 1 187 ? 3.379 2.258 -12.777 1.00 97.44 187 ARG A O 1
ATOM 1442 N N . ALA A 1 188 ? 2.550 2.105 -10.702 1.00 96.06 188 ALA A N 1
ATOM 1443 C CA . ALA A 1 188 ? 1.277 2.747 -10.968 1.00 96.06 188 ALA A CA 1
ATOM 1444 C C . ALA A 1 188 ? 1.048 3.898 -9.986 1.00 96.06 188 ALA A C 1
ATOM 1446 O O . ALA A 1 188 ? 1.323 3.780 -8.789 1.00 96.06 188 ALA A O 1
ATOM 1447 N N . VAL A 1 189 ? 0.515 5.007 -10.490 1.00 93.94 189 VAL A N 1
ATOM 1448 C CA . VAL A 1 189 ? 0.018 6.130 -9.682 1.00 93.94 189 VAL A CA 1
ATOM 1449 C C . VAL A 1 189 ? -1.486 6.182 -9.837 1.00 93.94 189 VAL A C 1
ATOM 1451 O O . VAL A 1 189 ? -1.968 6.217 -10.961 1.00 93.94 189 VAL A O 1
ATOM 1454 N N . GLY A 1 190 ? -2.234 6.205 -8.743 1.00 88.94 190 GLY A N 1
ATOM 1455 C CA . GLY A 1 190 ? -3.689 6.202 -8.815 1.00 88.94 190 GLY A CA 1
ATOM 1456 C C . GLY A 1 190 ? -4.345 6.180 -7.446 1.00 88.94 190 GLY A C 1
ATOM 1457 O O . GLY A 1 190 ? -3.669 6.201 -6.417 1.00 88.94 190 GLY A O 1
ATOM 1458 N N . ASP A 1 191 ? -5.670 6.124 -7.458 1.00 80.12 191 ASP A N 1
ATOM 1459 C CA . ASP A 1 191 ? -6.496 5.976 -6.255 1.00 80.12 191 ASP A CA 1
ATOM 1460 C C . ASP A 1 191 ? -6.654 4.507 -5.827 1.00 80.12 191 ASP A C 1
ATOM 1462 O O . ASP A 1 191 ? -7.013 4.228 -4.685 1.00 80.12 191 ASP A O 1
ATOM 1466 N N . GLY A 1 192 ? -6.353 3.569 -6.729 1.00 77.44 192 GLY A N 1
ATOM 1467 C CA . GLY A 1 192 ? -6.561 2.138 -6.524 1.00 77.44 192 GLY A CA 1
ATOM 1468 C C . GLY A 1 192 ? -8.021 1.700 -6.536 1.00 77.44 192 GLY A C 1
ATOM 1469 O O . GLY A 1 192 ? -8.322 0.569 -6.159 1.00 77.44 192 GLY A O 1
ATOM 1470 N N . VAL A 1 193 ? -8.919 2.588 -6.958 1.00 74.50 193 VAL A N 1
ATOM 1471 C CA . VAL A 1 193 ? -10.367 2.384 -6.964 1.00 74.50 193 VAL A CA 1
ATOM 1472 C C . VAL A 1 193 ? -10.914 2.530 -8.380 1.00 74.50 193 VAL A C 1
ATOM 1474 O O . VAL A 1 193 ? -11.577 1.622 -8.865 1.00 74.50 193 VAL A O 1
ATOM 1477 N N . ASN A 1 194 ? -10.620 3.638 -9.061 1.00 82.06 194 ASN A N 1
ATOM 1478 C CA . ASN A 1 194 ? -11.251 3.991 -10.332 1.00 82.06 194 ASN A CA 1
ATOM 1479 C C . ASN A 1 194 ? -10.255 4.448 -11.405 1.00 82.06 194 ASN A C 1
ATOM 1481 O O . ASN A 1 194 ? -10.548 4.305 -12.590 1.00 82.06 194 ASN A O 1
ATOM 1485 N N . PHE A 1 195 ? -9.082 4.973 -11.043 1.00 91.31 195 PHE A N 1
ATOM 1486 C CA . PHE A 1 195 ? -8.129 5.485 -12.028 1.00 91.31 195 PHE A CA 1
ATOM 1487 C C . PHE A 1 195 ? -6.666 5.236 -11.652 1.00 91.31 195 PHE A C 1
ATOM 1489 O O . PHE A 1 195 ? -6.250 5.480 -10.516 1.00 91.31 195 PHE A O 1
ATOM 1496 N N . ALA A 1 196 ? -5.861 4.805 -12.630 1.00 95.56 196 ALA A N 1
ATOM 1497 C CA . ALA A 1 196 ? -4.408 4.723 -12.502 1.00 95.56 196 ALA A CA 1
ATOM 1498 C C . ALA A 1 196 ? -3.651 5.065 -13.793 1.00 95.56 196 ALA A C 1
ATOM 1500 O O . ALA A 1 196 ? -4.066 4.765 -14.910 1.00 95.56 196 ALA A O 1
ATOM 1501 N N . TYR A 1 197 ? -2.471 5.646 -13.609 1.00 96.94 197 TYR A N 1
ATOM 1502 C CA . TYR A 1 197 ? -1.446 5.851 -14.619 1.00 96.94 197 TYR A CA 1
ATOM 1503 C C . TYR A 1 197 ? -0.336 4.804 -14.451 1.00 96.94 197 TYR A C 1
ATOM 1505 O O . TYR A 1 197 ? 0.327 4.773 -13.410 1.00 96.94 197 TYR A O 1
ATOM 1513 N N . LEU A 1 198 ? -0.131 3.957 -15.464 1.00 98.00 198 LEU A N 1
ATOM 1514 C CA . LEU A 1 198 ? 0.992 3.019 -15.543 1.00 98.00 198 LEU A CA 1
ATOM 1515 C C . LEU A 1 198 ? 2.236 3.773 -16.023 1.00 98.00 198 LEU A C 1
ATOM 1517 O O . LEU A 1 198 ? 2.236 4.368 -17.101 1.00 98.00 198 LEU A O 1
ATOM 1521 N N . ALA A 1 199 ? 3.296 3.735 -15.222 1.00 95.81 199 ALA A N 1
ATOM 1522 C CA . ALA A 1 199 ? 4.490 4.541 -15.416 1.00 95.81 199 ALA A CA 1
ATOM 1523 C C . ALA A 1 199 ? 5.772 3.721 -15.239 1.00 95.81 199 ALA A C 1
ATOM 1525 O O . ALA A 1 199 ? 5.801 2.724 -14.516 1.00 95.81 199 ALA A O 1
ATOM 1526 N N . ASP A 1 200 ? 6.849 4.211 -15.858 1.00 96.06 200 ASP A N 1
ATOM 1527 C CA . ASP A 1 200 ? 8.226 3.764 -15.624 1.00 96.06 200 ASP A CA 1
ATOM 1528 C C . ASP A 1 200 ? 8.414 2.238 -15.713 1.00 96.06 200 ASP A C 1
ATOM 1530 O O . ASP A 1 200 ? 9.090 1.631 -14.887 1.00 96.06 200 ASP A O 1
ATOM 1534 N N . VAL A 1 201 ? 7.806 1.621 -16.732 1.00 97.62 201 VAL A N 1
ATOM 1535 C CA . VAL A 1 201 ? 7.984 0.197 -17.038 1.00 97.62 201 VAL A CA 1
ATOM 1536 C C . VAL A 1 201 ? 9.308 0.004 -17.769 1.00 97.62 201 VAL A C 1
ATOM 1538 O O . VAL A 1 201 ? 9.484 0.509 -18.878 1.00 97.62 201 VAL A O 1
ATOM 1541 N N . PHE A 1 202 ? 10.230 -0.761 -17.191 1.00 97.38 202 PHE A N 1
ATOM 1542 C CA . PHE A 1 202 ? 11.485 -1.100 -17.852 1.00 97.38 202 PHE A CA 1
ATOM 1543 C C . PHE A 1 202 ? 12.024 -2.480 -17.482 1.00 97.38 202 PHE A C 1
ATOM 1545 O O . PHE A 1 202 ? 11.708 -3.062 -16.446 1.00 97.38 202 PHE A O 1
ATOM 1552 N N . VAL A 1 203 ? 12.886 -2.992 -18.361 1.00 97.75 203 VAL A N 1
ATOM 1553 C CA . VAL A 1 203 ? 13.717 -4.178 -18.139 1.00 97.75 203 VAL A CA 1
ATOM 1554 C C . VAL A 1 203 ? 15.142 -3.827 -18.560 1.00 97.75 203 VAL A C 1
ATOM 1556 O O . VAL A 1 203 ? 15.361 -3.339 -19.681 1.00 97.75 203 VAL A O 1
ATOM 1559 N N . LEU A 1 204 ? 16.102 -4.068 -17.666 1.00 97.25 204 LEU A N 1
ATOM 1560 C CA . LEU A 1 204 ? 17.520 -3.828 -17.915 1.00 97.25 204 LEU A CA 1
ATOM 1561 C C . LEU A 1 204 ? 17.997 -4.653 -19.118 1.00 97.25 204 LEU A C 1
ATOM 1563 O O . LEU A 1 204 ? 17.533 -5.784 -19.298 1.00 97.25 204 LEU A O 1
ATOM 1567 N N . PRO A 1 205 ? 18.936 -4.136 -19.935 1.00 95.25 205 PRO A N 1
ATOM 1568 C CA . PRO A 1 205 ? 19.407 -4.813 -21.145 1.00 95.25 205 PRO A CA 1
ATOM 1569 C C . PRO A 1 205 ? 19.802 -6.281 -20.942 1.00 95.25 205 PRO A C 1
ATOM 1571 O O . PRO A 1 205 ? 19.450 -7.122 -21.766 1.00 95.25 205 PRO A O 1
ATOM 1574 N N . SER A 1 206 ? 20.443 -6.601 -19.815 1.00 94.56 206 SER A N 1
ATOM 1575 C CA . SER A 1 206 ? 20.899 -7.951 -19.453 1.00 94.56 206 SER A CA 1
ATOM 1576 C C . SER A 1 206 ? 19.780 -8.982 -19.248 1.00 94.56 206 SER A C 1
ATOM 1578 O O . SER A 1 206 ? 20.064 -10.176 -19.218 1.00 94.56 206 SER A O 1
ATOM 1580 N N . ALA A 1 207 ? 18.524 -8.547 -19.110 1.00 96.38 207 ALA A N 1
ATOM 1581 C CA . ALA A 1 207 ? 17.365 -9.408 -18.869 1.00 96.38 207 ALA A CA 1
ATOM 1582 C C . ALA A 1 207 ? 16.247 -9.243 -19.921 1.00 96.38 207 ALA A C 1
ATOM 1584 O O . ALA A 1 207 ? 15.132 -9.752 -19.753 1.00 96.38 207 ALA A O 1
ATOM 1585 N N . ARG A 1 208 ? 16.508 -8.521 -21.020 1.00 95.12 208 ARG A N 1
ATOM 1586 C CA . ARG A 1 208 ? 15.539 -8.355 -22.118 1.00 95.12 208 ARG A CA 1
ATOM 1587 C C . ARG A 1 208 ? 15.337 -9.666 -22.882 1.00 95.12 208 ARG A C 1
ATOM 1589 O O . ARG A 1 208 ? 16.156 -10.573 -22.845 1.00 95.12 208 ARG A O 1
ATOM 1596 N N . GLY A 1 209 ? 14.200 -9.779 -23.570 1.00 94.50 209 GLY A N 1
ATOM 1597 C CA . GLY A 1 209 ? 13.832 -10.987 -24.324 1.00 94.50 209 GLY A CA 1
ATOM 1598 C C . GLY A 1 209 ? 13.232 -12.116 -23.476 1.00 94.50 209 GLY A C 1
ATOM 1599 O O . GLY A 1 209 ? 12.519 -12.954 -24.015 1.00 94.50 209 GLY A O 1
ATOM 1600 N N . ALA A 1 210 ? 13.383 -12.082 -22.148 1.00 95.12 210 ALA A N 1
ATOM 1601 C CA . ALA A 1 210 ? 12.819 -13.085 -21.238 1.00 95.12 210 ALA A CA 1
ATOM 1602 C C . ALA A 1 210 ? 11.302 -12.939 -20.982 1.00 95.12 210 ALA A C 1
ATOM 1604 O O . ALA A 1 210 ? 10.712 -13.709 -20.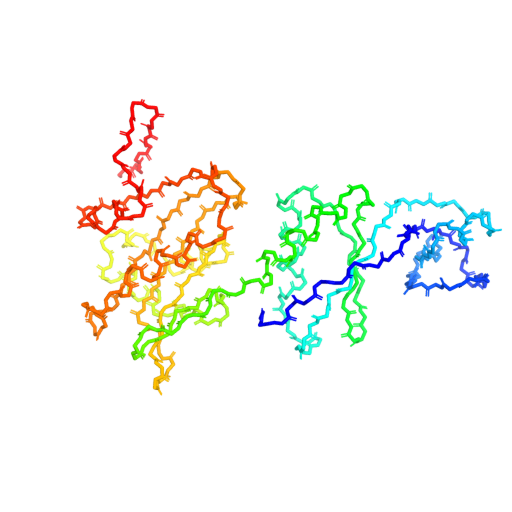229 1.00 95.12 210 ALA A O 1
ATOM 1605 N N . GLY A 1 211 ? 10.639 -11.939 -21.571 1.00 96.00 211 GLY A N 1
ATOM 1606 C CA . GLY A 1 211 ? 9.206 -11.687 -21.364 1.00 96.00 211 GLY A CA 1
ATOM 1607 C C . GLY A 1 211 ? 8.850 -10.946 -20.066 1.00 96.00 211 GLY A C 1
ATOM 1608 O O . GLY A 1 211 ? 7.664 -10.774 -19.790 1.00 96.00 211 GLY A O 1
ATOM 1609 N N . LEU A 1 212 ? 9.838 -10.443 -19.315 1.00 97.62 212 LEU A N 1
ATOM 1610 C CA . LEU A 1 212 ? 9.632 -9.742 -18.038 1.00 97.62 212 LEU A CA 1
ATOM 1611 C C . LEU A 1 212 ? 8.743 -8.500 -18.137 1.00 97.62 212 LEU A C 1
ATOM 1613 O O . LEU A 1 212 ? 7.960 -8.256 -17.231 1.00 97.62 212 LEU A O 1
ATOM 1617 N N . GLY A 1 213 ? 8.774 -7.764 -19.253 1.00 96.75 213 GLY A N 1
ATOM 1618 C CA . GLY A 1 213 ? 7.874 -6.620 -19.449 1.00 96.75 213 GLY A CA 1
ATOM 1619 C C . GLY A 1 213 ? 6.394 -7.009 -19.348 1.00 96.75 213 GLY A C 1
ATOM 1620 O O . GLY A 1 213 ? 5.603 -6.284 -18.757 1.00 96.75 213 GLY A O 1
ATOM 1621 N N . LYS A 1 214 ? 6.018 -8.200 -19.840 1.00 96.94 214 LYS A N 1
ATOM 1622 C CA . LYS A 1 214 ? 4.652 -8.722 -19.678 1.00 96.94 214 LYS A CA 1
ATOM 1623 C C . LYS A 1 214 ? 4.375 -9.093 -18.225 1.00 96.94 214 LYS A C 1
ATOM 1625 O O . LYS A 1 214 ? 3.312 -8.768 -17.717 1.00 96.94 214 LYS A O 1
ATOM 1630 N N . ALA A 1 215 ? 5.320 -9.755 -17.563 1.00 96.94 215 ALA A N 1
ATOM 1631 C CA . ALA A 1 215 ? 5.148 -10.183 -16.178 1.00 96.94 215 ALA A CA 1
ATOM 1632 C C . ALA A 1 215 ? 5.020 -8.991 -15.207 1.00 96.94 215 ALA A C 1
ATOM 1634 O O . ALA A 1 215 ? 4.203 -9.044 -14.291 1.00 96.94 215 ALA A O 1
ATOM 1635 N N . LEU A 1 216 ? 5.762 -7.906 -15.455 1.00 98.31 216 LEU A N 1
ATOM 1636 C CA . LEU A 1 216 ? 5.672 -6.644 -14.715 1.00 98.31 216 LEU A CA 1
ATOM 1637 C C . LEU A 1 216 ? 4.303 -5.979 -14.895 1.00 98.31 216 LEU A C 1
ATOM 1639 O O . LEU A 1 216 ? 3.652 -5.650 -13.909 1.00 98.31 216 LEU A O 1
ATOM 1643 N N . VAL A 1 217 ? 3.835 -5.816 -16.140 1.00 97.81 217 VAL A N 1
ATOM 1644 C CA . VAL A 1 217 ? 2.519 -5.206 -16.410 1.00 97.81 217 VAL A CA 1
ATOM 1645 C C . VAL A 1 217 ? 1.392 -6.066 -15.836 1.00 97.81 217 VAL A C 1
ATOM 1647 O O . VAL A 1 217 ? 0.490 -5.528 -15.203 1.00 97.81 217 VAL A O 1
ATOM 1650 N N . ALA A 1 218 ? 1.472 -7.393 -15.973 1.00 95.75 218 ALA A N 1
ATOM 1651 C CA . ALA A 1 218 ? 0.527 -8.310 -15.339 1.00 95.75 218 ALA A CA 1
ATOM 1652 C C . ALA A 1 218 ? 0.487 -8.110 -13.817 1.00 95.75 218 ALA A C 1
ATOM 1654 O O . ALA A 1 218 ? -0.595 -7.982 -13.255 1.00 95.75 218 ALA A O 1
ATOM 1655 N N . GLY A 1 219 ? 1.654 -8.001 -13.174 1.00 93.88 219 GLY A N 1
ATOM 1656 C CA . GLY A 1 219 ? 1.748 -7.736 -11.741 1.00 93.88 219 GLY A CA 1
ATOM 1657 C C . GLY A 1 219 ? 1.162 -6.393 -11.331 1.00 93.88 219 GLY A C 1
ATOM 1658 O O . GLY A 1 219 ? 0.527 -6.310 -10.290 1.00 93.88 219 GLY A O 1
ATOM 1659 N N . ILE A 1 220 ? 1.317 -5.344 -12.145 1.00 95.19 220 ILE A N 1
ATOM 1660 C CA . ILE A 1 220 ? 0.713 -4.039 -11.846 1.00 95.19 220 ILE A CA 1
ATOM 1661 C C . ILE A 1 220 ? -0.816 -4.124 -11.879 1.00 95.19 220 ILE A C 1
ATOM 1663 O O . ILE A 1 220 ? -1.475 -3.588 -10.986 1.00 95.19 220 ILE A O 1
ATOM 1667 N N . LEU A 1 221 ? -1.369 -4.802 -12.886 1.00 93.12 221 LEU A N 1
ATOM 1668 C CA . LEU A 1 221 ? -2.813 -4.902 -13.104 1.00 93.12 221 LEU A CA 1
ATOM 1669 C C . LEU A 1 221 ? -3.498 -5.923 -12.184 1.00 93.12 221 LEU A C 1
ATOM 1671 O O . LEU A 1 221 ? -4.705 -5.822 -11.966 1.00 93.12 221 LEU A O 1
ATOM 1675 N N . ASP A 1 222 ? -2.760 -6.891 -11.641 1.00 90.12 222 ASP A N 1
ATOM 1676 C CA . ASP A 1 222 ? -3.306 -7.998 -10.851 1.00 90.12 222 ASP A CA 1
ATOM 1677 C C . ASP A 1 222 ? -4.208 -7.523 -9.700 1.00 90.12 222 ASP A C 1
ATOM 1679 O O . ASP A 1 222 ? -3.872 -6.603 -8.966 1.00 90.12 222 ASP A O 1
ATOM 1683 N N . GLY A 1 223 ? -5.386 -8.118 -9.529 1.00 80.44 223 GLY A N 1
ATOM 1684 C CA . GLY A 1 223 ? -6.305 -7.732 -8.448 1.00 80.44 223 GLY A CA 1
ATOM 1685 C C . GLY A 1 223 ? -6.906 -6.319 -8.544 1.00 80.44 223 GLY A C 1
ATOM 1686 O O . GLY A 1 223 ? -7.617 -5.913 -7.625 1.00 80.44 223 GLY A O 1
ATOM 1687 N N . SER A 1 224 ? -6.675 -5.580 -9.633 1.00 83.88 224 SER A N 1
ATOM 1688 C CA . SER A 1 224 ? -7.296 -4.266 -9.841 1.00 83.88 224 SER A CA 1
ATOM 1689 C C . SER A 1 224 ? -8.800 -4.393 -10.114 1.00 83.88 224 SER A C 1
ATOM 1691 O O . SER A 1 224 ? -9.229 -5.376 -10.730 1.00 83.88 224 SER A O 1
ATOM 1693 N N . PRO A 1 225 ? -9.627 -3.408 -9.713 1.00 79.88 225 PRO A N 1
ATOM 1694 C CA . PRO A 1 225 ? -11.047 -3.414 -10.043 1.00 79.88 225 PRO A CA 1
ATOM 1695 C C . PRO A 1 225 ? -11.276 -3.469 -11.556 1.00 79.88 225 PRO A C 1
ATOM 1697 O O . PRO A 1 225 ? -10.648 -2.739 -12.318 1.00 79.88 225 PRO A O 1
ATOM 1700 N N . VAL A 1 226 ? -12.236 -4.285 -11.997 1.00 82.44 226 VAL A N 1
ATOM 1701 C CA . VAL A 1 226 ? -12.551 -4.469 -13.431 1.00 82.44 226 VAL A CA 1
ATOM 1702 C C . VAL A 1 226 ? -12.986 -3.184 -14.144 1.00 82.44 226 VAL A C 1
ATOM 1704 O O . VAL A 1 226 ? -12.893 -3.095 -15.361 1.00 82.44 226 VAL A O 1
ATOM 1707 N N . HIS A 1 227 ? -13.480 -2.199 -13.392 1.00 83.31 227 HIS A N 1
ATOM 1708 C CA . HIS A 1 227 ? -13.936 -0.906 -13.907 1.00 83.31 227 HIS A CA 1
ATOM 1709 C C . HIS A 1 227 ? -12.851 0.177 -13.853 1.00 83.31 227 HIS A C 1
ATOM 1711 O O . HIS A 1 227 ? -13.098 1.304 -14.279 1.00 83.31 227 HIS A O 1
ATOM 1717 N N . MET A 1 228 ? -11.673 -0.140 -13.312 1.00 88.81 228 MET A N 1
ATOM 1718 C CA . MET A 1 228 ? -10.591 0.817 -13.161 1.00 88.81 228 MET A CA 1
ATOM 1719 C C . MET A 1 228 ? -10.098 1.277 -14.534 1.00 88.81 228 MET A C 1
ATOM 1721 O O . MET A 1 228 ? -9.743 0.471 -15.396 1.00 88.81 228 MET A O 1
ATOM 1725 N N . ARG A 1 229 ? -10.053 2.592 -14.734 1.00 93.38 229 ARG A N 1
ATOM 1726 C CA . ARG A 1 229 ? -9.537 3.218 -15.946 1.00 93.38 229 ARG A CA 1
ATOM 1727 C C . ARG A 1 229 ? -8.022 3.364 -15.858 1.00 93.38 229 ARG A C 1
ATOM 1729 O O . ARG A 1 229 ? -7.505 3.980 -14.929 1.00 93.38 229 ARG A O 1
ATOM 1736 N N . TRP A 1 230 ? -7.329 2.842 -16.862 1.00 96.38 230 TRP A N 1
ATOM 1737 C CA . TRP A 1 230 ? -5.875 2.894 -16.953 1.00 96.38 230 TRP A CA 1
ATOM 1738 C C . TRP A 1 230 ? -5.413 3.811 -18.080 1.00 96.38 230 TRP A C 1
ATOM 1740 O O . TRP A 1 230 ? -5.926 3.736 -19.195 1.00 96.38 230 TRP A O 1
ATOM 1750 N N . THR A 1 231 ? -4.393 4.620 -17.805 1.00 96.75 231 THR A N 1
ATOM 1751 C CA . THR A 1 231 ? -3.703 5.444 -18.805 1.00 96.75 231 THR A CA 1
ATOM 1752 C C . THR A 1 231 ? -2.208 5.137 -18.788 1.00 96.75 231 THR A C 1
ATOM 1754 O O . THR A 1 231 ? -1.646 4.818 -17.742 1.00 96.75 231 THR A O 1
ATOM 1757 N N . LEU A 1 232 ? -1.547 5.251 -19.938 1.00 96.81 232 LEU A N 1
ATOM 1758 C CA . LEU A 1 232 ? -0.090 5.224 -20.062 1.00 96.81 232 LEU A CA 1
ATOM 1759 C C . LEU A 1 232 ? 0.355 6.106 -21.229 1.00 96.81 232 LEU A C 1
ATOM 1761 O O . LEU A 1 232 ? -0.450 6.429 -22.102 1.00 96.81 232 LEU A O 1
ATOM 1765 N N . PHE A 1 233 ? 1.642 6.444 -21.262 1.00 93.19 233 PHE A N 1
ATOM 1766 C CA . PHE A 1 233 ? 2.290 7.075 -22.409 1.00 93.19 233 PHE A CA 1
ATOM 1767 C C . PHE A 1 233 ? 3.465 6.208 -22.852 1.00 93.19 233 PHE A C 1
ATOM 1769 O O . PHE A 1 233 ? 4.244 5.742 -22.020 1.00 93.19 233 PHE A O 1
ATOM 1776 N N . THR A 1 234 ? 3.576 5.953 -24.153 1.00 92.19 234 THR A N 1
ATOM 1777 C CA . THR A 1 234 ? 4.659 5.152 -24.729 1.00 92.19 234 THR A CA 1
ATOM 1778 C C . THR A 1 234 ? 4.916 5.575 -26.166 1.00 92.19 234 THR A C 1
ATOM 1780 O O . THR A 1 234 ? 3.967 5.851 -26.895 1.00 92.19 234 THR A O 1
ATOM 1783 N N . ASP A 1 235 ? 6.182 5.563 -26.579 1.00 88.44 235 ASP A N 1
ATOM 1784 C CA . ASP A 1 235 ? 6.557 5.860 -27.963 1.00 88.44 235 ASP A CA 1
ATOM 1785 C C . ASP A 1 235 ? 6.780 4.561 -28.757 1.00 88.44 235 ASP A C 1
ATOM 1787 O O . ASP A 1 235 ? 6.504 4.501 -29.953 1.00 88.44 235 ASP A O 1
ATOM 1791 N N . ASP A 1 236 ? 7.205 3.477 -28.097 1.00 86.44 236 ASP A N 1
ATOM 1792 C CA . ASP A 1 236 ? 7.749 2.277 -28.747 1.00 86.44 236 ASP A CA 1
ATOM 1793 C C . ASP A 1 236 ? 7.158 0.936 -28.260 1.00 86.44 236 ASP A C 1
ATOM 1795 O O . ASP A 1 236 ? 7.328 -0.088 -28.924 1.00 86.44 236 ASP A O 1
ATOM 1799 N N . ALA A 1 237 ? 6.399 0.907 -27.158 1.00 91.75 237 ALA A N 1
ATOM 1800 C CA . ALA A 1 237 ? 5.920 -0.334 -26.536 1.00 91.75 237 ALA A CA 1
ATOM 1801 C C . ALA A 1 237 ? 4.410 -0.599 -26.704 1.00 91.75 237 ALA A C 1
ATOM 1803 O O . ALA A 1 237 ? 3.844 -1.461 -26.030 1.00 91.75 237 ALA A O 1
ATOM 1804 N N . HIS A 1 238 ? 3.742 0.055 -27.659 1.00 94.88 238 HIS A N 1
ATOM 1805 C CA . HIS A 1 238 ? 2.311 -0.134 -27.953 1.00 94.88 238 HIS A CA 1
ATOM 1806 C C . HIS A 1 238 ? 1.892 -1.615 -28.073 1.00 94.88 238 HIS A C 1
ATOM 1808 O O . HIS A 1 238 ? 0.876 -2.036 -27.520 1.00 94.88 238 HIS A O 1
ATOM 1814 N N . GLY A 1 239 ? 2.690 -2.442 -28.760 1.00 94.50 239 GLY A N 1
ATOM 1815 C CA . GLY A 1 239 ? 2.400 -3.870 -28.948 1.00 94.50 239 GLY A CA 1
ATOM 1816 C C . GLY A 1 239 ? 2.458 -4.712 -27.666 1.00 94.50 239 GLY A C 1
ATOM 1817 O O . GLY A 1 239 ? 1.825 -5.769 -27.604 1.00 94.50 239 GLY A O 1
ATOM 1818 N N . LEU A 1 240 ? 3.194 -4.265 -26.641 1.00 94.56 240 LEU A N 1
ATOM 1819 C CA . LEU A 1 240 ? 3.161 -4.867 -25.309 1.00 94.56 240 LEU A CA 1
ATOM 1820 C C . LEU A 1 240 ? 1.820 -4.561 -24.643 1.00 94.56 240 LEU A C 1
ATOM 1822 O O . LEU A 1 240 ? 1.124 -5.487 -24.230 1.00 94.56 240 LEU A O 1
ATOM 1826 N N . TYR A 1 241 ? 1.447 -3.284 -24.582 1.00 97.44 241 TYR A N 1
ATOM 1827 C CA . TYR A 1 241 ? 0.282 -2.838 -23.821 1.00 97.44 241 TYR A CA 1
ATOM 1828 C C . TYR A 1 241 ? -1.051 -3.257 -24.445 1.00 97.44 241 TYR A C 1
ATOM 1830 O O . TYR A 1 241 ? -1.960 -3.631 -23.707 1.00 97.44 241 TYR A O 1
ATOM 1838 N N . ARG A 1 242 ? -1.159 -3.338 -25.780 1.00 96.62 242 ARG A N 1
ATOM 1839 C CA . ARG A 1 242 ? -2.372 -3.866 -26.441 1.00 96.62 242 ARG A CA 1
ATOM 1840 C C . ARG A 1 242 ? -2.743 -5.282 -25.988 1.00 96.62 242 ARG A C 1
ATOM 1842 O O . ARG A 1 242 ? -3.917 -5.630 -25.950 1.00 96.62 242 ARG A O 1
ATOM 1849 N N . ARG A 1 243 ? -1.766 -6.100 -25.572 1.00 95.31 243 ARG A N 1
ATOM 1850 C CA . ARG A 1 243 ? -2.019 -7.453 -25.029 1.00 95.31 243 ARG A CA 1
ATOM 1851 C C . ARG A 1 243 ? -2.718 -7.439 -23.669 1.00 95.31 243 ARG A C 1
ATOM 1853 O O . ARG A 1 243 ? -3.287 -8.452 -23.286 1.00 95.31 243 ARG A O 1
ATOM 1860 N N . PHE A 1 244 ? -2.657 -6.315 -22.963 1.00 95.88 244 PHE A N 1
ATOM 1861 C CA . PHE A 1 244 ? -3.305 -6.085 -21.673 1.00 95.88 244 PHE A CA 1
ATOM 1862 C C . PHE A 1 244 ? -4.588 -5.254 -21.807 1.00 95.88 244 PHE A C 1
ATOM 1864 O O . PHE A 1 244 ? -5.096 -4.748 -20.814 1.00 95.88 244 PHE A O 1
ATOM 1871 N N . GLY A 1 245 ? -5.114 -5.104 -23.028 1.00 94.94 245 GLY A N 1
ATOM 1872 C CA . GLY A 1 245 ? -6.359 -4.380 -23.278 1.00 94.94 245 GLY A CA 1
ATOM 1873 C C . GLY A 1 245 ? -6.214 -2.860 -23.351 1.00 94.94 245 GLY A C 1
ATOM 1874 O O . GLY A 1 245 ? -7.224 -2.175 -23.477 1.00 94.94 245 GLY A O 1
ATOM 1875 N N . PHE A 1 246 ? -4.991 -2.317 -23.318 1.00 96.50 246 PHE A N 1
ATOM 1876 C CA . PHE A 1 246 ? -4.781 -0.903 -23.628 1.00 96.50 246 PHE A CA 1
ATOM 1877 C C . PHE A 1 246 ? -5.056 -0.651 -25.110 1.00 96.50 246 PHE A C 1
ATOM 1879 O O . PHE A 1 246 ? -4.559 -1.371 -25.977 1.00 96.50 246 PHE A O 1
ATOM 1886 N N . VAL A 1 247 ? -5.816 0.396 -25.391 1.00 95.38 247 VAL A N 1
ATOM 1887 C CA . VAL A 1 247 ? -6.161 0.846 -26.742 1.00 95.38 247 VAL A CA 1
ATOM 1888 C C . VAL A 1 247 ? -5.775 2.310 -26.898 1.00 95.38 247 VAL A C 1
ATOM 1890 O O . VAL A 1 247 ? -5.522 2.993 -25.901 1.00 95.38 247 VAL A O 1
ATOM 1893 N N . GLU A 1 248 ? -5.697 2.797 -28.136 1.00 94.19 248 GLU A N 1
ATOM 1894 C CA . GLU A 1 248 ? -5.555 4.230 -28.368 1.00 94.19 248 GLU A CA 1
ATOM 1895 C C . GLU A 1 248 ? -6.712 4.995 -27.696 1.00 94.19 248 GLU A C 1
ATOM 1897 O O . GLU A 1 248 ? -7.855 4.526 -27.723 1.00 94.19 248 GLU A O 1
ATOM 1902 N N . PRO A 1 249 ? -6.436 6.158 -27.082 1.00 91.12 249 PRO A N 1
ATOM 1903 C CA . PRO A 1 249 ? -7.478 6.975 -26.483 1.00 91.12 249 PRO A CA 1
ATOM 1904 C C . PRO A 1 249 ? -8.501 7.426 -27.531 1.00 91.12 249 PRO A C 1
ATOM 1906 O O . PRO A 1 249 ? -8.144 7.783 -28.655 1.00 91.12 249 PRO A O 1
ATOM 1909 N N . ASP A 1 250 ? -9.774 7.455 -27.140 1.00 90.31 250 ASP A N 1
ATOM 1910 C CA . ASP A 1 250 ? -10.828 8.052 -27.955 1.00 90.31 250 ASP A CA 1
ATOM 1911 C C . ASP A 1 250 ? -10.896 9.582 -27.770 1.00 90.31 250 ASP A C 1
ATOM 1913 O O . ASP A 1 250 ? -10.088 10.199 -27.072 1.00 90.31 250 ASP A O 1
ATOM 1917 N N . HIS A 1 251 ? -11.897 10.204 -28.398 1.00 93.44 251 HIS A N 1
ATOM 1918 C CA . HIS A 1 251 ? -12.121 11.652 -28.363 1.00 93.44 251 HIS A CA 1
ATOM 1919 C C . HIS A 1 251 ? -12.381 12.240 -26.960 1.00 93.44 251 HIS A C 1
ATOM 1921 O O . HIS A 1 251 ? -12.409 13.461 -26.819 1.00 93.44 251 HIS A O 1
ATOM 1927 N N . THR A 1 252 ? -12.594 11.413 -25.932 1.00 92.12 252 THR A N 1
ATOM 1928 C CA . THR A 1 252 ? -12.852 11.866 -24.557 1.00 92.12 252 THR A CA 1
ATOM 1929 C C . THR A 1 252 ? -11.577 12.093 -23.746 1.00 92.12 252 THR A C 1
ATOM 1931 O O . THR A 1 252 ? -11.634 12.691 -22.669 1.00 92.12 252 THR A O 1
ATOM 1934 N N . ALA A 1 253 ? -10.418 11.650 -24.240 1.00 92.50 253 ALA A N 1
ATOM 1935 C CA . ALA A 1 253 ? -9.146 11.846 -23.561 1.00 92.50 253 ALA A CA 1
ATOM 1936 C C . ALA A 1 253 ? -8.426 13.097 -24.074 1.00 92.50 253 ALA A C 1
ATOM 1938 O O . ALA A 1 253 ? -8.230 13.292 -25.271 1.00 92.50 253 ALA A O 1
ATOM 1939 N N . MET A 1 254 ? -7.958 13.923 -23.143 1.00 94.12 254 MET A N 1
ATOM 1940 C CA . MET A 1 254 ? -7.107 15.074 -23.430 1.00 94.12 254 MET A CA 1
ATOM 1941 C C . MET A 1 254 ? -5.879 15.029 -22.526 1.00 94.12 254 MET A C 1
ATOM 1943 O O . MET A 1 254 ? -5.969 14.665 -21.354 1.00 94.12 254 MET A O 1
ATOM 1947 N N . VAL A 1 255 ? -4.729 15.420 -23.069 1.00 92.19 255 VAL A N 1
ATOM 1948 C CA . VAL A 1 255 ? -3.450 15.450 -22.353 1.00 92.19 255 VAL A CA 1
ATOM 1949 C C . VAL A 1 255 ? -2.950 16.884 -22.340 1.00 92.19 255 VAL A C 1
ATOM 1951 O O . VAL A 1 255 ? -2.909 17.537 -23.379 1.00 92.19 255 VAL A O 1
ATOM 1954 N N . ARG A 1 256 ? -2.555 17.378 -21.165 1.00 91.44 256 ARG A N 1
ATOM 1955 C CA . ARG A 1 256 ? -1.870 18.665 -21.039 1.00 91.44 256 ARG A CA 1
ATOM 1956 C C . ARG A 1 256 ? -0.357 18.422 -21.082 1.00 91.44 256 ARG A C 1
ATOM 1958 O O . ARG A 1 256 ? 0.168 17.906 -20.094 1.00 91.44 256 ARG A O 1
ATOM 1965 N N . PRO A 1 257 ? 0.343 18.762 -22.178 1.00 85.50 257 PRO A N 1
ATOM 1966 C CA . PRO A 1 257 ? 1.789 18.597 -22.243 1.00 85.50 257 PRO A CA 1
ATOM 1967 C C . PRO A 1 257 ? 2.493 19.528 -21.238 1.00 85.50 257 PRO A C 1
ATOM 1969 O O . PRO A 1 257 ? 1.937 20.573 -20.873 1.00 85.50 257 PRO A O 1
ATOM 1972 N N . PRO A 1 258 ? 3.696 19.164 -20.761 1.00 78.69 258 PRO A N 1
ATOM 1973 C CA . PRO A 1 258 ? 4.521 20.077 -19.980 1.00 78.69 258 PRO A CA 1
ATOM 1974 C C . PRO A 1 258 ? 4.885 21.306 -20.824 1.00 78.69 258 PRO A C 1
ATOM 1976 O O . PRO A 1 258 ? 5.069 21.198 -22.036 1.00 78.69 258 PRO A O 1
ATOM 1979 N N . HIS A 1 259 ? 4.979 22.473 -20.183 1.00 75.44 259 HIS A N 1
ATOM 1980 C CA . HIS A 1 259 ? 5.518 23.665 -20.839 1.00 75.44 259 HIS A CA 1
ATOM 1981 C C . HIS A 1 259 ? 7.020 23.468 -21.048 1.00 75.44 259 HIS A C 1
ATOM 1983 O O . HIS A 1 259 ? 7.716 23.092 -20.104 1.00 75.44 259 HIS A O 1
ATOM 1989 N N . SER A 1 260 ? 7.468 23.662 -22.288 1.00 54.94 260 SER A N 1
ATOM 1990 C CA . SER A 1 260 ? 8.875 23.643 -22.709 1.00 54.94 260 SER A CA 1
ATOM 1991 C C . SER A 1 260 ? 9.681 24.782 -22.105 1.00 54.94 260 SER A C 1
ATOM 1993 O O . SER A 1 260 ? 9.114 25.899 -22.054 1.00 54.94 260 SER A O 1
#